Protein AF-A0A838R2R5-F1 (afdb_monomer_lite)

Foldseek 3Di:
DPPLDLPCLVVLLVVQLVQLVVLLVVLLVVQDVQLDVVGALVSDDLVSLVVSLVSQLVSQLVSLLVLLQSLLVSLLVLFPFDPCLVVQSNVLSNVVSNVVSNVVSVVLSVQLVVLSVVVNVVQVVQVVVCPDDDDSPDDPVNVSVSSCSNRNSVVSSQCSQQSSLVSNLSSNQSNCVRTQVGDDQQKAKAFDQVQAPHGDDPLSVQRHRPGLVCNCVSPVQCNSHDDSDTRGNIYIHGPRGRPDD

Secondary structure (DSSP, 8-state):
----S-TTHHHHHHHHHHHHHHHHHHHHHHHHHHHTTTT-GGGS-HHHHHHHHHHHHHHHHHHHHHHHHHHHHHHHTTS---TTHHHHHHHHHHHHHHHHHHHHHHHHHHHHHHHHHHHHHHHHHHHHHT-SSS--SS-HHHHHHHHHHHS-HHHHHHHHHHHHHHHHHHHHHHHHHHHSSS--TT-EEE--GGGSSS---HHHHHHTT-BHHHHHHH-TT-TT-S-SSTT---EEE-TTS-S--

pLDDT: mean 91.44, std 10.14, range [39.41, 98.62]

Structure (mmCIF, N/CA/C/O backbone):
data_AF-A0A838R2R5-F1
#
_entry.id   AF-A0A838R2R5-F1
#
loop_
_atom_site.group_PDB
_atom_site.id
_atom_site.type_symbol
_atom_site.label_atom_id
_atom_site.label_alt_id
_atom_site.label_comp_id
_atom_site.label_asym_id
_atom_site.label_entity_id
_atom_site.label_seq_id
_atom_site.pdbx_PDB_ins_code
_atom_site.Cartn_x
_atom_site.Cartn_y
_atom_site.Cartn_z
_atom_site.occupancy
_atom_site.B_iso_or_equiv
_atom_site.auth_seq_id
_atom_site.auth_comp_id
_atom_site.auth_asym_id
_atom_site.auth_atom_id
_atom_site.pdbx_PDB_model_num
ATOM 1 N N . MET A 1 1 ? 0.684 -6.101 -29.522 1.00 53.31 1 MET A N 1
ATOM 2 C CA . MET A 1 1 ? 1.538 -5.585 -28.436 1.00 53.31 1 MET A CA 1
ATOM 3 C C . MET A 1 1 ? 1.783 -6.723 -27.473 1.00 53.31 1 MET A C 1
ATOM 5 O O . MET A 1 1 ? 0.831 -7.448 -27.199 1.00 53.31 1 MET A O 1
ATOM 9 N N . ALA A 1 2 ? 3.031 -6.923 -27.043 1.00 58.00 2 ALA A N 1
ATOM 10 C CA . ALA A 1 2 ? 3.311 -7.824 -25.933 1.00 58.00 2 ALA A CA 1
ATOM 11 C C . ALA A 1 2 ? 2.566 -7.300 -24.698 1.00 58.00 2 ALA A C 1
ATOM 13 O O . ALA A 1 2 ? 2.498 -6.090 -24.480 1.00 58.00 2 ALA A O 1
ATOM 14 N N . VAL A 1 3 ? 1.936 -8.200 -23.950 1.00 66.00 3 VAL A N 1
ATOM 15 C CA . VAL A 1 3 ? 1.383 -7.851 -22.642 1.00 66.00 3 VAL A CA 1
ATOM 16 C C . VAL A 1 3 ? 2.596 -7.575 -21.758 1.00 66.00 3 VAL A C 1
ATOM 18 O O . VAL A 1 3 ? 3.415 -8.465 -21.618 1.00 66.00 3 VAL A O 1
ATOM 21 N N . MET A 1 4 ? 2.744 -6.351 -21.243 1.00 82.81 4 MET A N 1
ATOM 22 C CA . MET A 1 4 ? 3.802 -5.981 -20.280 1.00 82.81 4 MET A CA 1
ATOM 23 C C . MET A 1 4 ? 3.288 -6.061 -18.833 1.00 82.81 4 MET A C 1
ATOM 25 O O . MET A 1 4 ? 3.929 -5.629 -17.885 1.00 82.81 4 MET A O 1
ATOM 29 N N . GLU A 1 5 ? 2.078 -6.585 -18.646 1.00 85.88 5 GLU A N 1
ATOM 30 C CA . GLU A 1 5 ? 1.556 -6.876 -17.322 1.00 85.88 5 GLU A CA 1
ATOM 31 C C . GLU A 1 5 ? 2.132 -8.201 -16.821 1.00 85.88 5 GLU A C 1
ATOM 33 O O . GLU A 1 5 ? 2.025 -9.221 -17.502 1.00 85.88 5 GLU A O 1
ATOM 38 N N . TYR A 1 6 ? 2.665 -8.199 -15.596 1.00 87.94 6 TYR A N 1
ATOM 39 C CA . TYR A 1 6 ? 3.051 -9.421 -14.898 1.00 87.94 6 TYR A CA 1
ATOM 40 C C . TYR A 1 6 ? 1.861 -10.412 -14.835 1.00 87.94 6 TYR A C 1
ATOM 42 O O . TYR A 1 6 ? 0.871 -10.134 -14.151 1.00 87.94 6 TYR A O 1
ATOM 50 N N . PRO A 1 7 ? 1.934 -11.604 -15.468 1.00 89.31 7 PRO A N 1
ATOM 51 C CA . PRO A 1 7 ? 0.777 -12.499 -15.598 1.00 89.31 7 PRO A CA 1
ATOM 52 C C . PRO A 1 7 ? 0.221 -13.026 -14.267 1.00 89.31 7 PRO A C 1
ATOM 54 O O . PRO A 1 7 ? -0.934 -13.444 -14.186 1.00 89.31 7 PRO A O 1
ATOM 57 N N . GLY A 1 8 ? 1.039 -13.046 -13.210 1.00 90.50 8 GLY A N 1
ATOM 58 C CA . GLY A 1 8 ? 0.631 -13.494 -11.878 1.00 90.50 8 GLY A CA 1
ATOM 59 C C . GLY A 1 8 ? 0.002 -12.407 -11.005 1.00 90.50 8 GLY A C 1
ATOM 60 O O . GLY A 1 8 ? -0.390 -12.714 -9.877 1.00 90.50 8 GLY A O 1
ATOM 61 N N . ARG A 1 9 ? -0.124 -11.169 -11.502 1.00 92.00 9 ARG A N 1
ATOM 62 C CA . ARG A 1 9 ? -0.518 -9.987 -10.723 1.00 92.00 9 ARG A CA 1
ATOM 63 C C . ARG A 1 9 ? -1.787 -10.210 -9.906 1.00 92.00 9 ARG A C 1
ATOM 65 O O . ARG A 1 9 ? -1.734 -10.150 -8.684 1.00 92.00 9 ARG A O 1
ATOM 72 N N . ASN A 1 10 ? -2.906 -10.537 -10.554 1.00 92.44 10 ASN A N 1
ATOM 73 C CA . ASN A 1 10 ? -4.201 -10.706 -9.875 1.0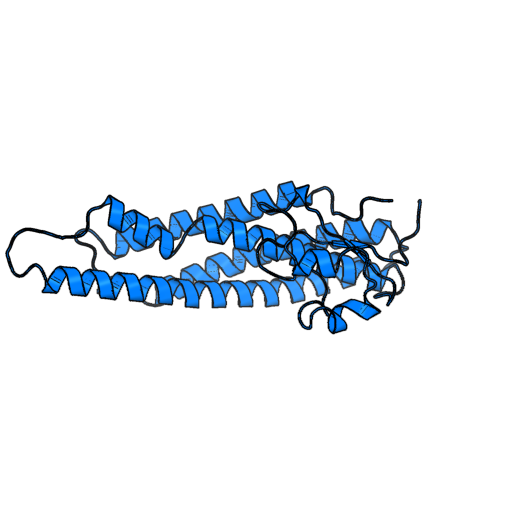0 92.44 10 ASN A CA 1
ATOM 74 C C . ASN A 1 10 ? -4.175 -11.783 -8.783 1.00 92.44 10 ASN A C 1
ATOM 76 O O . ASN A 1 10 ? -4.802 -11.642 -7.732 1.00 92.44 10 ASN A O 1
ATOM 80 N N . ARG A 1 11 ? -3.442 -12.875 -9.023 1.00 95.25 11 ARG A N 1
ATOM 81 C CA . ARG A 1 11 ? -3.291 -13.959 -8.047 1.00 95.25 11 ARG A CA 1
ATOM 82 C C . ARG A 1 11 ? -2.524 -13.473 -6.821 1.00 95.25 11 ARG A C 1
ATOM 84 O O . ARG A 1 11 ? -2.907 -13.798 -5.699 1.00 95.25 11 ARG A O 1
ATOM 91 N N . ASP A 1 12 ? -1.431 -12.752 -7.031 1.00 95.62 12 ASP A N 1
ATOM 92 C CA . ASP A 1 12 ? -0.538 -12.353 -5.947 1.00 95.62 12 ASP A CA 1
ATOM 93 C C . ASP A 1 12 ? -1.076 -11.125 -5.188 1.00 95.62 12 ASP A C 1
ATOM 95 O O . ASP A 1 12 ? -0.982 -11.096 -3.961 1.00 95.62 12 ASP A O 1
ATOM 99 N N . GLU A 1 13 ? -1.788 -10.216 -5.865 1.00 95.12 13 GLU A N 1
ATOM 100 C CA . GLU A 1 13 ? -2.620 -9.170 -5.247 1.00 95.12 13 GLU A CA 1
ATOM 101 C C . GLU A 1 13 ? -3.687 -9.784 -4.330 1.00 95.12 13 GLU A C 1
ATOM 103 O O . GLU A 1 13 ? -3.816 -9.395 -3.169 1.00 95.12 13 GLU A O 1
ATOM 108 N N . GLY A 1 14 ? -4.416 -10.796 -4.816 1.00 95.00 14 GLY A N 1
ATOM 109 C CA . GLY A 1 14 ? -5.434 -11.494 -4.031 1.00 95.00 14 GLY A CA 1
ATOM 110 C C . GLY A 1 14 ? -4.862 -12.152 -2.772 1.00 95.00 14 GLY A C 1
ATOM 111 O O . GLY A 1 14 ? -5.434 -12.013 -1.692 1.00 95.00 14 GLY A O 1
ATOM 112 N N . LYS A 1 15 ? -3.695 -12.803 -2.879 1.00 97.31 15 LYS A N 1
ATOM 113 C CA . LYS A 1 15 ? -2.981 -13.361 -1.715 1.00 97.31 15 LYS A CA 1
ATOM 114 C C . LYS A 1 15 ? -2.542 -12.276 -0.736 1.00 97.31 15 LYS A C 1
ATOM 116 O O . LYS A 1 15 ? -2.599 -12.494 0.474 1.00 97.31 15 LYS A O 1
ATOM 121 N N . PHE A 1 16 ? -2.089 -11.129 -1.239 1.00 97.25 16 PHE A N 1
ATOM 122 C CA . PHE A 1 16 ? -1.696 -10.012 -0.389 1.00 97.25 16 PHE A CA 1
ATOM 123 C C . PHE A 1 16 ? -2.908 -9.468 0.380 1.00 97.25 16 PHE A C 1
ATOM 125 O O . PHE A 1 16 ? -2.858 -9.340 1.604 1.00 97.25 16 PHE A O 1
ATOM 132 N N . ALA A 1 17 ? -4.029 -9.249 -0.311 1.00 96.00 17 ALA A N 1
ATOM 133 C CA . ALA A 1 17 ? -5.281 -8.816 0.301 1.00 96.00 17 ALA A CA 1
ATOM 134 C C . ALA A 1 17 ? -5.786 -9.817 1.354 1.00 96.00 17 ALA A C 1
ATOM 136 O O . ALA A 1 17 ? -6.187 -9.409 2.442 1.00 96.00 17 ALA A O 1
ATOM 137 N N . GLU A 1 18 ? -5.726 -11.122 1.072 1.00 96.75 18 GLU A N 1
ATOM 138 C CA . GLU A 1 18 ? -6.124 -12.180 2.009 1.00 96.75 18 GLU A CA 1
ATOM 139 C C . GLU A 1 18 ? -5.282 -12.159 3.292 1.00 96.75 18 GLU A C 1
ATOM 141 O O . GLU A 1 18 ? -5.826 -12.201 4.399 1.00 96.75 18 GLU A O 1
ATOM 146 N N . ARG A 1 19 ? -3.957 -12.040 3.155 1.00 97.44 19 ARG A N 1
ATOM 147 C CA . ARG A 1 19 ? -3.021 -11.964 4.286 1.00 97.44 19 ARG A CA 1
ATOM 148 C C . ARG A 1 19 ? -3.280 -10.734 5.155 1.00 97.44 19 ARG A C 1
ATOM 150 O O . ARG A 1 19 ? -3.400 -10.860 6.375 1.00 97.44 19 ARG A O 1
ATOM 157 N N . LEU A 1 20 ? -3.458 -9.565 4.540 1.00 96.88 20 LEU A N 1
ATOM 158 C CA . LEU A 1 20 ? -3.813 -8.339 5.259 1.00 96.88 20 LEU A CA 1
ATOM 159 C C . LEU A 1 20 ? -5.188 -8.446 5.941 1.00 96.88 20 LEU A C 1
ATOM 161 O O . LEU A 1 20 ? -5.324 -8.071 7.106 1.00 96.88 20 LEU A O 1
ATOM 165 N N . ALA A 1 21 ? -6.184 -9.032 5.273 1.00 96.44 21 ALA A N 1
ATOM 166 C CA . ALA A 1 21 ? -7.514 -9.246 5.840 1.00 96.44 21 ALA A CA 1
ATOM 167 C C . ALA A 1 21 ? -7.494 -10.198 7.048 1.00 96.44 21 ALA A C 1
ATOM 169 O O . ALA A 1 21 ? -8.229 -9.985 8.021 1.00 96.44 21 ALA A O 1
ATOM 170 N N . ALA A 1 22 ? -6.640 -11.225 7.021 1.00 96.88 22 ALA A N 1
ATOM 171 C CA . ALA A 1 22 ? -6.432 -12.120 8.154 1.00 96.88 22 ALA A CA 1
ATOM 172 C C . ALA A 1 22 ? -5.845 -11.372 9.364 1.00 96.88 22 ALA A C 1
ATOM 174 O O . ALA A 1 22 ? -6.346 -11.548 10.482 1.00 96.88 22 ALA A O 1
ATOM 175 N N . LEU A 1 23 ? -4.858 -10.492 9.143 1.00 96.88 23 LEU A N 1
ATOM 176 C CA . LEU A 1 23 ? -4.306 -9.616 10.185 1.00 96.88 23 LEU A CA 1
ATOM 177 C C . LEU A 1 23 ? -5.373 -8.671 10.744 1.00 96.88 23 LEU A C 1
ATOM 179 O O . LEU A 1 23 ? -5.630 -8.711 11.945 1.00 96.88 23 LEU A O 1
ATOM 183 N N . SER A 1 24 ? -6.082 -7.928 9.885 1.00 96.50 24 SER A N 1
ATOM 184 C CA . SER A 1 24 ? -7.226 -7.088 10.277 1.00 96.50 24 SER A CA 1
ATOM 185 C C . SER A 1 24 ? -8.231 -7.848 11.136 1.00 96.50 24 SER A C 1
ATOM 187 O O . SER A 1 24 ? -8.718 -7.347 12.147 1.00 96.50 24 SER A O 1
ATOM 189 N N . SER A 1 25 ? -8.576 -9.078 10.750 1.00 96.62 25 SER A N 1
ATOM 190 C CA . SER A 1 25 ? -9.538 -9.873 11.506 1.00 96.62 25 SER A CA 1
ATOM 191 C C . SER A 1 25 ? -9.005 -10.304 12.872 1.00 96.62 25 SER A C 1
ATOM 193 O O . SER A 1 25 ? -9.800 -10.443 13.804 1.00 96.62 25 SER A O 1
ATOM 195 N N . ALA A 1 26 ? -7.707 -10.572 13.008 1.00 97.31 26 ALA A N 1
ATOM 196 C CA . ALA A 1 26 ? -7.090 -10.853 14.300 1.00 97.31 26 ALA A CA 1
ATOM 197 C C . ALA A 1 26 ? -7.069 -9.594 15.179 1.00 97.31 26 ALA A C 1
ATOM 199 O O . ALA A 1 26 ? -7.555 -9.647 16.306 1.00 97.31 26 ALA A O 1
ATOM 200 N N . GLU A 1 27 ? -6.630 -8.466 14.620 1.00 97.12 27 GLU A N 1
ATOM 201 C CA . GLU A 1 27 ? -6.579 -7.152 15.271 1.00 97.12 27 GLU A CA 1
ATOM 202 C C . GLU A 1 27 ? -7.962 -6.711 15.772 1.00 97.12 27 GLU A C 1
ATOM 204 O O . GLU A 1 27 ? -8.095 -6.285 16.914 1.00 97.12 27 GLU A O 1
ATOM 209 N N . ARG A 1 28 ? -9.026 -6.869 14.969 1.00 96.62 28 ARG A N 1
ATOM 210 C CA . ARG A 1 28 ? -10.402 -6.549 15.400 1.00 96.62 28 ARG A CA 1
ATOM 211 C C . ARG A 1 28 ? -10.863 -7.394 16.581 1.00 96.62 28 ARG A C 1
ATOM 213 O O . ARG A 1 28 ? -11.520 -6.873 17.478 1.00 96.62 28 ARG A O 1
ATOM 220 N N . ARG A 1 29 ? -10.558 -8.697 16.573 1.00 97.31 29 ARG A N 1
ATOM 221 C CA . ARG A 1 29 ? -10.919 -9.592 17.685 1.00 97.31 29 ARG A CA 1
ATOM 222 C C . ARG A 1 29 ? -10.188 -9.184 18.958 1.00 97.31 29 ARG A C 1
ATOM 224 O O . ARG A 1 29 ? -10.825 -9.061 19.992 1.00 97.31 29 ARG A O 1
ATOM 231 N N . GLU A 1 30 ? -8.895 -8.913 18.849 1.00 97.94 30 GLU A N 1
ATOM 232 C CA . GLU A 1 30 ? -8.067 -8.444 19.958 1.00 97.94 30 GLU A CA 1
ATOM 233 C C . GLU A 1 30 ? -8.571 -7.102 20.510 1.00 97.94 30 GLU A C 1
ATOM 235 O O . GLU A 1 30 ? -8.787 -6.970 21.712 1.00 97.94 30 GLU A O 1
ATOM 240 N N . LEU A 1 31 ? -8.873 -6.138 19.634 1.00 97.19 31 LEU A N 1
ATOM 241 C CA . LEU A 1 31 ? -9.417 -4.836 20.021 1.00 97.19 31 LEU A CA 1
ATOM 242 C C . LEU A 1 31 ? -10.768 -4.968 20.733 1.00 97.19 31 LEU A C 1
ATOM 244 O O . LEU A 1 31 ? -11.007 -4.322 21.751 1.00 97.19 31 LEU A O 1
ATOM 248 N N . ARG A 1 32 ? -11.645 -5.842 20.231 1.00 97.19 32 ARG A N 1
ATOM 249 C CA . ARG A 1 32 ? -12.919 -6.162 20.879 1.00 97.19 32 ARG A CA 1
ATOM 250 C C . ARG A 1 32 ? -12.720 -6.751 22.271 1.00 97.19 32 ARG A C 1
ATOM 252 O O . ARG A 1 32 ? -13.419 -6.350 23.198 1.00 97.19 32 ARG A O 1
ATOM 259 N N . ASP A 1 33 ? -11.802 -7.702 22.404 1.00 98.06 33 ASP A N 1
ATOM 260 C CA . ASP A 1 33 ? -11.543 -8.392 23.665 1.00 98.06 33 ASP A CA 1
ATOM 261 C C . ASP A 1 33 ? -10.951 -7.423 24.705 1.00 98.06 33 ASP A C 1
ATOM 263 O O . ASP A 1 33 ? -11.369 -7.446 25.863 1.00 98.06 33 ASP A O 1
ATOM 267 N N . LEU A 1 34 ? -10.067 -6.508 24.282 1.00 98.00 34 LEU A N 1
ATOM 268 C CA . LEU A 1 34 ? -9.539 -5.422 25.116 1.00 98.00 34 LEU A CA 1
ATOM 269 C C . LEU A 1 34 ? -10.648 -4.466 25.577 1.00 98.00 34 LEU A C 1
ATOM 271 O O . LEU A 1 34 ? -10.758 -4.153 26.763 1.00 98.00 34 LEU A O 1
ATOM 275 N N . MET A 1 35 ? -11.503 -4.012 24.658 1.00 96.75 35 MET A N 1
ATOM 276 C CA . MET A 1 35 ? -12.574 -3.065 24.983 1.00 96.75 35 MET A CA 1
ATOM 277 C C . MET A 1 35 ? -13.675 -3.683 25.855 1.00 96.75 35 MET A C 1
ATOM 279 O O . MET A 1 35 ? -14.259 -2.979 26.677 1.00 96.75 35 MET A O 1
ATOM 283 N N . GLY A 1 36 ? -13.957 -4.978 25.703 1.00 95.06 36 GLY A N 1
ATOM 284 C CA . GLY A 1 36 ? -14.974 -5.691 26.473 1.00 95.06 36 GLY A CA 1
ATOM 285 C C . GLY A 1 36 ? -16.421 -5.305 26.131 1.00 95.06 36 GLY A C 1
ATOM 286 O O . GLY A 1 36 ? -16.718 -4.701 25.099 1.00 95.06 36 GLY A O 1
ATOM 287 N N . TRP A 1 37 ? -17.355 -5.703 27.003 1.00 91.06 37 TRP A N 1
ATOM 288 C CA . TRP A 1 37 ? -18.769 -5.323 26.918 1.00 91.06 37 TRP A CA 1
ATOM 289 C C . TRP A 1 37 ? -19.330 -5.004 28.316 1.00 91.06 37 TRP A C 1
ATOM 291 O O . TRP A 1 37 ? -19.412 -5.926 29.133 1.00 91.06 37 TRP A O 1
ATOM 301 N N . PRO A 1 38 ? -19.760 -3.759 28.615 1.00 90.19 38 PRO A N 1
ATOM 302 C CA . PRO A 1 38 ? -19.787 -2.574 27.743 1.00 90.19 38 PRO A CA 1
ATOM 303 C C . PRO A 1 38 ? -18.409 -2.201 27.167 1.00 90.19 38 PRO A C 1
ATOM 305 O O . PRO A 1 38 ? -17.414 -2.423 27.853 1.00 90.19 38 PRO A O 1
ATOM 308 N N . PRO A 1 39 ? -18.336 -1.660 25.936 1.00 94.12 39 PRO A N 1
ATOM 309 C CA . PRO A 1 39 ? -17.061 -1.289 25.331 1.00 94.12 39 PRO A CA 1
ATOM 310 C C . PRO A 1 39 ? -16.424 -0.111 26.078 1.00 94.12 39 PRO A C 1
ATOM 312 O O . PRO A 1 39 ? -17.060 0.926 26.262 1.00 94.12 39 PRO A O 1
ATOM 315 N N . ASN A 1 40 ? -15.161 -0.262 26.477 1.00 93.75 40 ASN A N 1
ATOM 316 C CA . ASN A 1 40 ? -14.371 0.766 27.149 1.00 93.75 40 ASN A CA 1
ATOM 317 C C . ASN A 1 40 ? -13.043 1.000 26.413 1.00 93.75 40 ASN A C 1
ATOM 319 O O . ASN A 1 40 ? -12.156 0.147 26.421 1.00 93.75 40 ASN A O 1
ATOM 323 N N . ALA A 1 41 ? -12.891 2.177 25.804 1.00 96.00 41 ALA A N 1
ATOM 324 C CA . ALA A 1 41 ? -11.687 2.536 25.057 1.00 96.00 41 ALA A CA 1
ATOM 325 C C . ALA A 1 41 ? -10.437 2.677 25.946 1.00 96.00 41 ALA A C 1
ATOM 327 O O . ALA A 1 41 ? -9.333 2.430 25.470 1.00 96.00 41 ALA A O 1
ATOM 328 N N . ALA A 1 42 ? -10.594 2.997 27.236 1.00 96.31 42 ALA A N 1
ATOM 329 C CA . ALA A 1 42 ? -9.471 3.140 28.167 1.00 96.31 42 ALA A CA 1
ATOM 330 C C . ALA A 1 42 ? -8.739 1.816 28.456 1.00 96.31 42 ALA A C 1
ATOM 332 O O . ALA A 1 42 ? -7.642 1.827 29.008 1.00 96.31 42 ALA A O 1
ATOM 333 N N . ASN A 1 43 ? -9.334 0.678 28.088 1.00 97.50 43 ASN A N 1
ATOM 334 C CA . ASN A 1 43 ? -8.704 -0.631 28.228 1.00 97.50 43 ASN A CA 1
ATOM 335 C C . ASN A 1 43 ? -7.707 -0.951 27.099 1.00 97.50 43 ASN A C 1
ATOM 337 O O . ASN A 1 43 ? -7.001 -1.953 27.191 1.00 97.50 43 ASN A O 1
ATOM 341 N N . VAL A 1 44 ? -7.668 -0.159 26.022 1.00 97.94 44 VAL A N 1
ATOM 342 C CA . VAL A 1 44 ? -6.800 -0.415 24.864 1.00 97.94 44 VAL A CA 1
ATOM 343 C C . VAL A 1 44 ? -5.483 0.344 25.050 1.00 97.94 44 VAL A C 1
ATOM 345 O O . VAL A 1 44 ? -5.495 1.575 25.014 1.00 97.94 44 VAL A O 1
ATOM 348 N N . PRO A 1 45 ? -4.345 -0.342 25.260 1.00 97.69 45 PRO A N 1
ATOM 349 C CA . PRO A 1 45 ? -3.055 0.321 25.418 1.00 97.69 45 PRO A CA 1
ATOM 350 C C . PRO A 1 45 ? -2.516 0.834 24.077 1.00 97.69 45 PRO A C 1
ATOM 352 O O . PRO A 1 45 ? -2.781 0.248 23.029 1.00 97.69 45 PRO A O 1
ATOM 355 N N . ASP A 1 46 ? -1.672 1.869 24.104 1.00 94.31 46 ASP A N 1
ATOM 356 C CA . ASP A 1 46 ? -1.025 2.394 22.889 1.00 94.31 46 ASP A CA 1
ATOM 357 C C . ASP A 1 46 ? -0.152 1.349 22.173 1.00 94.31 46 ASP A C 1
ATOM 359 O O . ASP A 1 46 ? -0.072 1.360 20.938 1.00 94.31 46 ASP A O 1
ATOM 363 N N . SER A 1 47 ? 0.437 0.411 22.928 1.00 97.31 47 SER A N 1
ATOM 364 C CA . SER A 1 47 ? 1.267 -0.677 22.393 1.00 97.31 47 SER A CA 1
ATOM 365 C C . SER A 1 47 ? 0.504 -1.588 21.429 1.00 97.31 47 SER A C 1
ATOM 367 O O . SER A 1 47 ? 1.103 -2.113 20.497 1.00 97.31 47 SER A O 1
ATOM 369 N N . PHE A 1 48 ? -0.824 -1.708 21.567 1.00 97.81 48 PHE A N 1
ATOM 370 C CA . PHE A 1 48 ? -1.654 -2.479 20.637 1.00 97.81 48 PHE A CA 1
ATOM 371 C C . PHE A 1 48 ? -1.477 -2.000 19.187 1.00 97.81 48 PHE A C 1
ATOM 373 O O . PHE A 1 48 ? -1.299 -2.805 18.271 1.00 97.81 48 PHE A O 1
ATOM 380 N N . PHE A 1 49 ? -1.492 -0.681 18.963 1.00 96.75 49 PHE A N 1
ATOM 381 C CA . PHE A 1 49 ? -1.367 -0.115 17.616 1.00 96.75 49 PHE A CA 1
ATOM 382 C C . PHE A 1 49 ? 0.043 -0.268 17.050 1.00 96.75 49 PHE A C 1
ATOM 384 O O . PHE A 1 49 ? 0.200 -0.412 15.839 1.00 96.75 49 PHE A O 1
ATOM 391 N N . GLU A 1 50 ? 1.058 -0.236 17.911 1.00 96.81 50 GLU A N 1
ATOM 392 C CA . GLU A 1 50 ? 2.458 -0.430 17.526 1.00 96.81 50 GLU A CA 1
ATOM 393 C C . GLU A 1 50 ? 2.703 -1.881 17.108 1.00 96.81 50 GLU A C 1
ATOM 395 O O . GLU A 1 50 ? 3.240 -2.134 16.032 1.00 96.81 50 GLU A O 1
ATOM 400 N N . GLU A 1 51 ? 2.213 -2.836 17.896 1.00 98.12 51 GLU A N 1
ATOM 401 C CA . GLU A 1 51 ? 2.304 -4.266 17.599 1.00 98.12 51 GLU A CA 1
ATOM 402 C C . GLU A 1 51 ? 1.496 -4.651 16.349 1.00 98.12 51 GLU A C 1
ATOM 404 O O . GLU A 1 51 ? 1.946 -5.455 15.530 1.00 98.12 51 GLU A O 1
ATOM 409 N N . ALA A 1 52 ? 0.307 -4.070 16.152 1.00 97.25 52 ALA A N 1
ATOM 410 C CA . ALA A 1 52 ? -0.473 -4.249 14.925 1.00 97.25 52 ALA A CA 1
ATOM 411 C C . ALA A 1 52 ? 0.259 -3.685 13.691 1.00 97.25 52 ALA A C 1
ATOM 413 O O . ALA A 1 52 ? 0.344 -4.348 12.654 1.00 97.25 52 ALA A O 1
ATOM 414 N N . ALA A 1 53 ? 0.849 -2.493 13.809 1.00 97.44 53 ALA A N 1
ATOM 415 C CA . ALA A 1 53 ? 1.635 -1.897 12.734 1.00 97.44 53 ALA A CA 1
ATOM 416 C C . ALA A 1 53 ? 2.867 -2.741 12.381 1.00 97.44 53 ALA A C 1
ATOM 418 O O . ALA A 1 53 ? 3.140 -2.944 11.199 1.00 97.44 53 ALA A O 1
ATOM 419 N N . GLU A 1 54 ? 3.567 -3.287 13.377 1.00 98.38 54 GLU A N 1
ATOM 420 C CA . GLU A 1 54 ? 4.733 -4.141 13.147 1.00 98.38 54 GLU A CA 1
ATOM 421 C C . GLU A 1 54 ? 4.357 -5.466 12.472 1.00 98.38 54 GLU A C 1
ATOM 423 O O . GLU A 1 54 ? 4.982 -5.840 11.480 1.00 98.38 54 GLU A O 1
ATOM 428 N N . ARG A 1 55 ? 3.274 -6.130 12.912 1.00 98.12 55 ARG A N 1
ATOM 429 C CA . ARG A 1 55 ? 2.738 -7.328 12.231 1.00 98.12 55 ARG A CA 1
ATOM 430 C C . ARG A 1 55 ? 2.468 -7.052 10.750 1.00 98.12 55 ARG A C 1
ATOM 432 O O . ARG A 1 55 ? 2.844 -7.845 9.886 1.00 98.12 55 ARG A O 1
ATOM 439 N N . ARG A 1 56 ? 1.861 -5.902 10.441 1.00 97.31 56 ARG A N 1
ATOM 440 C CA . ARG A 1 56 ? 1.614 -5.476 9.057 1.00 97.31 56 ARG A CA 1
ATOM 441 C C . ARG A 1 56 ? 2.878 -5.137 8.296 1.00 97.31 56 ARG A C 1
ATOM 443 O O . ARG A 1 56 ? 2.931 -5.427 7.103 1.00 97.31 56 ARG A O 1
ATOM 450 N N . ARG A 1 57 ? 3.873 -4.535 8.949 1.00 98.31 57 ARG A N 1
ATOM 451 C CA . ARG A 1 57 ? 5.172 -4.243 8.340 1.00 98.31 57 ARG A CA 1
ATOM 452 C C . ARG A 1 57 ? 5.823 -5.530 7.855 1.00 98.31 57 ARG A C 1
ATOM 454 O O . ARG A 1 57 ? 6.174 -5.610 6.685 1.00 98.31 57 ARG A O 1
ATOM 461 N N . THR A 1 58 ? 5.929 -6.537 8.724 1.00 98.50 58 THR A N 1
ATOM 462 C CA . THR A 1 58 ? 6.540 -7.832 8.392 1.00 98.50 58 THR A CA 1
ATOM 463 C C . THR A 1 58 ? 5.820 -8.515 7.232 1.00 98.50 58 THR A C 1
ATOM 465 O O . THR A 1 58 ? 6.460 -8.955 6.279 1.00 98.50 58 THR A O 1
ATOM 468 N N . GLU A 1 59 ? 4.488 -8.561 7.282 1.00 98.19 59 GLU A N 1
ATOM 469 C CA . GLU A 1 59 ? 3.685 -9.209 6.244 1.00 98.19 59 GLU A CA 1
ATOM 470 C C . GLU A 1 59 ? 3.768 -8.469 4.902 1.00 98.19 59 GLU A C 1
ATOM 472 O O . GLU A 1 59 ? 3.955 -9.082 3.850 1.00 98.19 59 GLU A O 1
ATOM 477 N N . SER A 1 60 ? 3.680 -7.136 4.942 1.00 98.31 60 SER A N 1
ATOM 478 C CA . SER A 1 60 ? 3.784 -6.300 3.745 1.00 98.31 60 SER A CA 1
ATOM 479 C C . SER A 1 60 ? 5.177 -6.387 3.140 1.00 98.31 60 SER A C 1
ATOM 481 O O . SER A 1 60 ? 5.282 -6.513 1.931 1.00 98.31 60 SER A O 1
ATOM 483 N N . TYR A 1 61 ? 6.238 -6.371 3.951 1.00 98.62 61 TYR A N 1
ATOM 484 C CA . TYR A 1 61 ? 7.611 -6.534 3.473 1.00 98.62 61 TYR A CA 1
ATOM 485 C C . TYR A 1 61 ? 7.757 -7.809 2.639 1.00 98.62 61 TYR A C 1
ATOM 487 O O . TYR A 1 61 ? 8.185 -7.736 1.491 1.00 98.62 61 TYR A O 1
ATOM 495 N N . ALA A 1 62 ? 7.327 -8.957 3.175 1.00 98.31 62 ALA A N 1
ATOM 496 C CA . ALA A 1 62 ? 7.492 -10.234 2.490 1.00 98.31 62 ALA A CA 1
ATOM 497 C C . ALA A 1 62 ? 6.730 -10.269 1.154 1.00 98.31 62 ALA A C 1
ATOM 499 O O . ALA A 1 62 ? 7.273 -10.695 0.137 1.00 98.31 62 ALA A O 1
ATOM 500 N N . MET A 1 63 ? 5.483 -9.785 1.137 1.00 98.31 63 MET A N 1
ATOM 501 C CA . MET A 1 63 ? 4.676 -9.747 -0.085 1.00 98.31 63 MET A CA 1
ATOM 502 C C . MET A 1 63 ? 5.229 -8.768 -1.123 1.00 98.31 63 MET A C 1
ATOM 504 O O . MET A 1 63 ? 5.285 -9.102 -2.303 1.00 98.31 63 MET A O 1
ATOM 508 N N . LEU A 1 64 ? 5.651 -7.579 -0.693 1.00 98.56 64 LEU A N 1
ATOM 509 C CA . LEU A 1 64 ? 6.188 -6.540 -1.570 1.00 98.56 64 LEU A CA 1
ATOM 510 C C . LEU A 1 64 ? 7.521 -6.940 -2.189 1.00 98.56 64 LEU A C 1
ATOM 512 O O . LEU A 1 64 ? 7.706 -6.740 -3.384 1.00 98.56 64 LEU A O 1
ATOM 516 N N . TYR A 1 65 ? 8.402 -7.555 -1.404 1.00 98.62 65 TYR A N 1
ATOM 517 C CA . TYR A 1 65 ? 9.665 -8.101 -1.885 1.00 98.62 65 TYR A CA 1
ATOM 518 C C . TYR A 1 65 ? 9.433 -9.176 -2.960 1.00 98.62 65 TYR A C 1
ATOM 520 O O . TYR A 1 65 ? 9.979 -9.088 -4.055 1.00 98.62 65 TYR A O 1
ATOM 528 N N . LEU A 1 66 ? 8.538 -10.140 -2.709 1.00 98.31 66 LEU A N 1
ATOM 529 C CA . LEU A 1 66 ? 8.225 -11.189 -3.687 1.00 98.31 66 LEU A CA 1
ATOM 530 C C . LEU A 1 66 ? 7.569 -10.642 -4.964 1.00 98.31 66 LEU A C 1
ATOM 532 O O . LEU A 1 66 ? 7.878 -11.112 -6.056 1.00 98.31 66 LEU A O 1
ATOM 536 N N . LEU A 1 67 ? 6.667 -9.665 -4.840 1.00 98.25 67 LEU A N 1
ATOM 537 C CA . LEU A 1 67 ? 6.029 -9.010 -5.987 1.00 98.25 67 LEU A CA 1
ATOM 538 C C . LEU A 1 67 ? 7.035 -8.217 -6.823 1.00 98.25 67 LEU A C 1
ATOM 540 O O . LEU A 1 67 ? 6.964 -8.258 -8.050 1.00 98.25 67 LEU A O 1
ATOM 544 N N . PHE A 1 68 ? 7.971 -7.531 -6.166 1.00 98.38 68 PHE A N 1
ATOM 545 C CA . PHE A 1 68 ? 9.061 -6.830 -6.831 1.00 98.38 68 PHE A CA 1
ATOM 546 C C . PHE A 1 68 ? 9.897 -7.814 -7.650 1.00 98.38 68 PHE A C 1
ATOM 548 O O . PHE A 1 68 ? 10.036 -7.626 -8.856 1.00 98.38 68 PHE A O 1
ATOM 555 N N . LEU A 1 69 ? 10.390 -8.891 -7.025 1.00 98.00 69 LEU A N 1
ATOM 556 C CA . LEU A 1 69 ? 11.209 -9.902 -7.701 1.00 98.00 69 LEU A CA 1
ATOM 557 C C . LEU A 1 69 ? 10.471 -10.557 -8.870 1.00 98.00 69 LEU A C 1
ATOM 559 O O . LEU A 1 69 ? 11.031 -10.692 -9.951 1.00 98.00 69 LEU A O 1
ATOM 563 N N . ALA A 1 70 ? 9.202 -10.928 -8.677 1.00 97.12 70 ALA A N 1
ATOM 564 C CA . ALA A 1 70 ? 8.394 -11.537 -9.731 1.00 97.12 70 ALA A CA 1
ATOM 565 C C . ALA A 1 70 ? 8.179 -10.588 -10.919 1.00 97.12 70 ALA A C 1
ATOM 567 O O . ALA A 1 70 ? 8.167 -11.027 -12.069 1.00 97.12 70 ALA A O 1
ATOM 568 N N . SER A 1 71 ? 8.017 -9.289 -10.650 1.00 96.62 71 SER A N 1
ATOM 569 C CA . SER A 1 71 ? 7.944 -8.286 -11.708 1.00 96.62 71 SER A CA 1
ATOM 570 C C . SER A 1 71 ? 9.286 -8.121 -12.411 1.00 96.62 71 SER A C 1
ATOM 572 O O . SER A 1 71 ? 9.321 -8.121 -13.637 1.00 96.62 71 SER A O 1
ATOM 574 N N . ALA A 1 72 ? 10.384 -8.018 -11.662 1.00 96.38 72 ALA A N 1
ATOM 575 C CA . ALA A 1 72 ? 11.713 -7.842 -12.229 1.00 96.38 72 ALA A CA 1
ATOM 576 C C . ALA A 1 72 ? 12.110 -9.019 -13.134 1.00 96.38 72 ALA A C 1
ATOM 578 O O . ALA A 1 72 ? 12.495 -8.798 -14.277 1.00 96.38 72 ALA A O 1
ATOM 579 N N . ASP A 1 73 ? 11.924 -10.259 -12.672 1.00 95.12 73 ASP A N 1
ATOM 580 C CA . ASP A 1 73 ? 12.177 -11.482 -13.450 1.00 95.12 73 ASP A CA 1
ATOM 581 C C . ASP A 1 73 ? 11.350 -11.517 -14.745 1.00 95.12 73 ASP A C 1
ATOM 583 O O . ASP A 1 73 ? 11.874 -11.762 -15.832 1.00 95.12 73 ASP A O 1
ATOM 587 N N . TYR A 1 74 ? 10.060 -11.176 -14.654 1.00 94.69 74 TYR A N 1
ATOM 588 C CA . TYR A 1 74 ? 9.189 -11.109 -15.824 1.00 94.69 74 TYR A CA 1
ATOM 589 C C . TYR A 1 74 ? 9.663 -10.072 -16.850 1.00 94.69 74 TYR A C 1
ATOM 591 O O . TYR A 1 74 ? 9.688 -10.357 -18.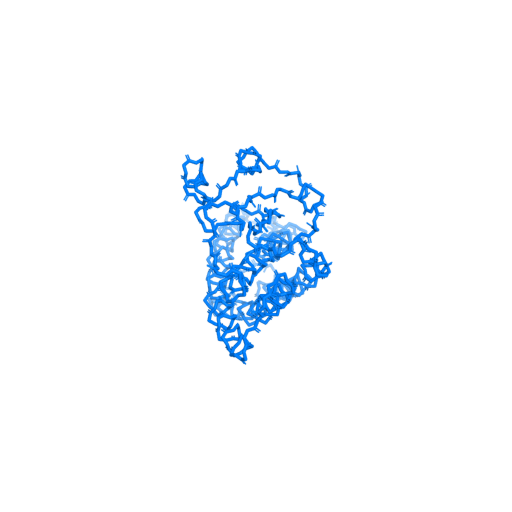048 1.00 94.69 74 TYR A O 1
ATOM 599 N N . HIS A 1 75 ? 10.037 -8.875 -16.393 1.00 93.44 75 HIS A N 1
ATOM 600 C CA . HIS A 1 75 ? 10.450 -7.798 -17.287 1.00 93.44 75 HIS A CA 1
ATOM 601 C C . HIS A 1 75 ? 11.861 -8.008 -17.848 1.00 93.44 75 HIS A C 1
ATOM 603 O O . HIS A 1 75 ? 12.105 -7.652 -18.997 1.00 93.44 75 HIS A O 1
ATOM 609 N N . ALA A 1 76 ? 12.766 -8.647 -17.107 1.00 92.69 76 ALA A N 1
ATOM 610 C CA . ALA A 1 76 ? 14.106 -8.985 -17.586 1.00 92.69 76 ALA A CA 1
ATOM 611 C C . ALA A 1 76 ? 14.088 -9.882 -18.831 1.00 92.69 76 ALA A C 1
ATOM 613 O O . ALA A 1 76 ? 14.982 -9.787 -19.667 1.00 92.69 76 ALA A O 1
ATOM 614 N N . GLY A 1 77 ? 13.036 -10.690 -19.010 1.00 89.62 77 GLY A N 1
ATOM 615 C CA . GLY A 1 77 ? 12.830 -11.496 -20.216 1.00 89.62 77 GLY A CA 1
ATOM 616 C C . GLY A 1 77 ? 12.664 -10.691 -21.514 1.00 89.62 77 GLY A C 1
ATOM 617 O O . GLY A 1 77 ? 12.718 -11.277 -22.593 1.00 89.62 77 GLY A O 1
ATOM 618 N N . PHE A 1 78 ? 12.476 -9.367 -21.437 1.00 86.56 78 PHE A N 1
ATOM 619 C CA . PHE A 1 78 ? 12.452 -8.474 -22.602 1.00 86.56 78 PHE A CA 1
ATOM 620 C C . PHE A 1 78 ? 13.801 -7.788 -22.885 1.00 86.56 78 PHE A C 1
ATOM 622 O O . PHE A 1 78 ? 13.871 -6.960 -23.796 1.00 86.56 78 PHE A O 1
ATOM 629 N N . GLY A 1 79 ? 14.851 -8.099 -22.124 1.00 87.56 79 GLY A N 1
ATOM 630 C CA . GLY A 1 79 ? 16.204 -7.579 -22.313 1.00 87.56 79 GLY A CA 1
ATOM 631 C C . GLY A 1 79 ? 17.265 -8.678 -22.238 1.00 87.56 79 GLY A C 1
ATOM 632 O O . GLY A 1 79 ? 16.965 -9.865 -22.367 1.00 87.56 79 GLY A O 1
ATOM 633 N N . GLU A 1 80 ? 18.519 -8.275 -22.040 1.00 87.88 80 GLU A N 1
ATOM 634 C CA . GLU A 1 80 ? 19.654 -9.186 -21.845 1.00 87.88 80 GLU A CA 1
ATOM 635 C C . GLU A 1 80 ? 20.234 -8.966 -20.437 1.00 87.88 80 GLU A C 1
ATOM 637 O O . GLU A 1 80 ? 21.020 -8.035 -20.257 1.00 87.88 80 GLU A O 1
ATOM 642 N N . PRO A 1 81 ? 19.824 -9.751 -19.419 1.00 88.62 81 PRO A N 1
ATOM 643 C CA . PRO A 1 81 ? 20.402 -9.641 -18.083 1.00 88.62 81 PRO A CA 1
ATOM 644 C C . PRO A 1 81 ? 21.875 -10.053 -18.092 1.00 88.62 81 PRO A C 1
ATOM 646 O O . PRO A 1 81 ? 22.252 -11.031 -18.742 1.00 88.62 81 PRO A O 1
ATOM 649 N N . ASP A 1 82 ? 22.697 -9.304 -17.362 1.00 89.00 82 ASP A N 1
ATOM 650 C CA . ASP A 1 82 ? 24.095 -9.646 -17.122 1.00 89.00 82 ASP A CA 1
ATOM 651 C C . ASP A 1 82 ? 24.252 -10.628 -15.943 1.00 89.00 82 ASP A C 1
ATOM 653 O O . ASP A 1 82 ? 23.277 -11.048 -15.313 1.00 89.00 82 ASP A O 1
ATOM 657 N N . ASP A 1 83 ? 25.496 -11.028 -15.664 1.00 88.06 83 ASP A N 1
ATOM 658 C CA . ASP A 1 83 ? 25.809 -11.995 -14.606 1.00 88.06 83 ASP A CA 1
ATOM 659 C C . ASP A 1 83 ? 25.498 -11.455 -13.189 1.00 88.06 83 ASP A C 1
ATOM 661 O O . ASP A 1 83 ? 25.269 -12.251 -12.276 1.00 88.06 83 ASP A O 1
ATOM 665 N N . ASP A 1 84 ? 25.444 -10.128 -13.008 1.00 92.81 84 ASP A N 1
ATOM 666 C CA . ASP A 1 84 ? 25.231 -9.459 -11.714 1.00 92.81 84 ASP A CA 1
ATOM 667 C C . ASP A 1 84 ? 23.748 -9.104 -11.462 1.00 92.81 84 ASP A C 1
ATOM 669 O O . ASP A 1 84 ? 23.374 -8.722 -10.347 1.00 92.81 84 ASP A O 1
ATOM 673 N N . PHE A 1 85 ? 22.880 -9.272 -12.468 1.00 93.19 85 PHE A N 1
ATOM 674 C CA . PHE A 1 85 ? 21.457 -8.922 -12.432 1.00 93.19 85 PHE A CA 1
ATOM 675 C C . PHE A 1 85 ? 20.734 -9.447 -11.186 1.00 93.19 85 PHE A C 1
ATOM 677 O O . PHE A 1 85 ? 20.001 -8.713 -10.527 1.00 93.19 85 PHE A O 1
ATOM 684 N N . THR A 1 86 ? 20.943 -10.720 -10.838 1.00 94.19 86 THR A N 1
ATOM 685 C CA . THR A 1 86 ? 20.209 -11.353 -9.727 1.00 94.19 86 THR A CA 1
ATOM 686 C C . THR A 1 86 ? 20.537 -10.691 -8.389 1.00 94.19 86 THR A C 1
ATOM 688 O O . THR A 1 86 ? 19.624 -10.378 -7.626 1.00 94.19 86 THR A O 1
ATOM 691 N N . ASP A 1 87 ? 21.819 -10.432 -8.126 1.00 94.81 87 ASP A N 1
ATOM 692 C CA . ASP A 1 87 ? 22.270 -9.820 -6.875 1.00 94.81 87 ASP A CA 1
ATOM 693 C C . ASP A 1 87 ? 21.849 -8.340 -6.805 1.00 94.81 87 ASP A C 1
ATOM 695 O O . ASP A 1 87 ? 21.395 -7.869 -5.758 1.00 94.81 87 ASP A O 1
ATOM 699 N N . SER A 1 88 ? 21.925 -7.619 -7.934 1.00 95.31 88 SER A N 1
ATOM 700 C CA . SER A 1 88 ? 21.446 -6.233 -8.063 1.00 95.31 88 SER A CA 1
ATOM 701 C C . SER A 1 88 ? 19.954 -6.114 -7.739 1.00 95.31 88 SER A C 1
ATOM 703 O O . SER A 1 88 ? 19.540 -5.269 -6.937 1.00 95.31 88 SER A O 1
ATOM 705 N N . ILE A 1 89 ? 19.131 -6.975 -8.339 1.00 97.50 89 ILE A N 1
ATOM 706 C CA . ILE A 1 89 ? 17.678 -6.960 -8.161 1.00 97.50 89 ILE A CA 1
ATOM 707 C C . ILE A 1 89 ? 17.279 -7.386 -6.751 1.00 97.50 89 ILE A C 1
ATOM 709 O O . ILE A 1 89 ? 16.367 -6.784 -6.185 1.00 97.50 89 ILE A O 1
ATOM 713 N N . ASP A 1 90 ? 17.963 -8.365 -6.155 1.00 97.88 90 ASP A N 1
ATOM 714 C CA . ASP A 1 90 ? 17.716 -8.773 -4.771 1.00 97.88 90 ASP A CA 1
ATOM 715 C C . ASP A 1 90 ? 17.934 -7.617 -3.786 1.00 97.88 90 ASP A C 1
ATOM 717 O O . ASP A 1 90 ? 17.064 -7.311 -2.962 1.00 97.88 90 ASP A O 1
ATOM 721 N N . GLN A 1 91 ? 19.063 -6.912 -3.925 1.00 98.00 91 GLN A N 1
ATOM 722 C CA . GLN A 1 91 ? 19.373 -5.756 -3.092 1.00 98.00 91 GLN A CA 1
ATOM 723 C C . GLN A 1 91 ? 18.317 -4.652 -3.251 1.00 98.00 91 GLN A C 1
ATOM 725 O O . GLN A 1 91 ? 17.787 -4.159 -2.249 1.00 98.00 91 GLN A O 1
ATOM 730 N N . GLN A 1 92 ? 17.977 -4.289 -4.493 1.00 98.00 92 GLN A N 1
ATOM 731 C CA . GLN A 1 92 ? 16.971 -3.262 -4.783 1.00 98.00 92 GLN A CA 1
ATOM 732 C C . GLN A 1 92 ? 15.589 -3.650 -4.238 1.00 98.00 92 GLN A C 1
ATOM 734 O O . GLN A 1 92 ? 14.915 -2.822 -3.619 1.00 98.00 92 GLN A O 1
ATOM 739 N N . ALA A 1 93 ? 15.184 -4.913 -4.403 1.00 98.19 93 ALA A N 1
ATOM 740 C CA . ALA A 1 93 ? 13.922 -5.431 -3.887 1.00 98.19 93 ALA A CA 1
ATOM 741 C C . ALA A 1 93 ? 13.865 -5.345 -2.360 1.00 98.19 93 ALA A C 1
ATOM 743 O O . ALA A 1 93 ? 12.852 -4.917 -1.801 1.00 98.19 93 ALA A O 1
ATOM 744 N N . ASN A 1 94 ? 14.946 -5.739 -1.679 1.00 98.56 94 ASN A N 1
ATOM 745 C CA . ASN A 1 94 ? 15.029 -5.699 -0.225 1.00 98.56 94 ASN A CA 1
ATOM 746 C C . ASN A 1 94 ? 14.926 -4.263 0.307 1.00 98.56 94 ASN A C 1
ATOM 748 O O . ASN A 1 94 ? 14.091 -3.990 1.173 1.00 98.56 94 ASN A O 1
ATOM 752 N N . GLU A 1 95 ? 15.735 -3.345 -0.228 1.00 98.56 95 GLU A N 1
ATOM 753 C CA . GLU A 1 95 ? 15.746 -1.937 0.185 1.00 98.56 95 GLU A CA 1
ATOM 754 C C . GLU A 1 95 ? 14.383 -1.273 -0.058 1.00 98.56 95 GLU A C 1
ATOM 756 O O . GLU A 1 95 ? 13.823 -0.632 0.840 1.00 98.56 95 GLU A O 1
ATOM 761 N N . TRP A 1 96 ? 13.805 -1.486 -1.245 1.00 98.31 96 TRP A N 1
ATOM 762 C CA . TRP A 1 96 ? 12.509 -0.925 -1.614 1.00 98.31 96 TRP A CA 1
ATOM 763 C C . TRP A 1 96 ? 11.370 -1.478 -0.750 1.00 98.31 96 TRP A C 1
ATOM 765 O O . TRP A 1 96 ? 10.562 -0.711 -0.216 1.00 98.31 96 TRP A O 1
ATOM 775 N N . ALA A 1 97 ? 11.298 -2.801 -0.570 1.00 98.44 97 ALA A N 1
ATOM 776 C CA . ALA A 1 97 ? 10.245 -3.431 0.222 1.00 98.44 97 ALA A CA 1
ATOM 777 C C . ALA A 1 97 ? 10.352 -3.058 1.707 1.00 98.44 97 ALA A C 1
ATOM 779 O O . ALA A 1 97 ? 9.329 -2.876 2.380 1.00 98.44 97 ALA A O 1
ATOM 780 N N . GLU A 1 98 ? 11.569 -2.915 2.236 1.00 98.62 98 GLU A N 1
ATOM 781 C CA . GLU A 1 98 ? 11.792 -2.477 3.611 1.00 98.62 98 GLU A CA 1
ATOM 782 C C . GLU A 1 98 ? 11.294 -1.047 3.834 1.00 98.62 98 GLU A C 1
ATOM 784 O O . GLU A 1 98 ? 10.500 -0.814 4.753 1.00 98.62 98 GLU A O 1
ATOM 789 N N . ASP A 1 99 ? 11.689 -0.101 2.983 1.00 98.44 99 ASP A N 1
ATOM 790 C CA . ASP A 1 99 ? 11.215 1.277 3.093 1.00 98.44 99 ASP A CA 1
ATOM 791 C C . ASP A 1 99 ? 9.693 1.361 2.904 1.00 98.44 99 ASP A C 1
ATOM 793 O O . ASP A 1 99 ? 8.966 1.911 3.743 1.00 98.44 99 ASP A O 1
ATOM 797 N N . ARG A 1 100 ? 9.166 0.717 1.856 1.00 98.12 100 ARG A N 1
ATOM 798 C CA . ARG A 1 100 ? 7.739 0.774 1.540 1.00 98.12 100 ARG A CA 1
ATOM 799 C C . ARG A 1 100 ? 6.873 0.160 2.637 1.00 98.12 100 ARG A C 1
ATOM 801 O O . ARG A 1 100 ? 5.842 0.734 2.996 1.00 98.12 100 ARG A O 1
ATOM 808 N N . SER A 1 101 ? 7.279 -0.976 3.201 1.00 98.31 101 SER A N 1
ATOM 809 C CA . SER A 1 101 ? 6.547 -1.623 4.296 1.00 98.31 101 SER A CA 1
ATOM 810 C C . SER A 1 101 ? 6.526 -0.774 5.571 1.00 98.31 101 SER A C 1
ATOM 812 O O . SER A 1 101 ? 5.484 -0.703 6.227 1.00 98.31 101 SER A O 1
ATOM 814 N N . ARG A 1 102 ? 7.617 -0.060 5.895 1.00 98.44 102 ARG A N 1
ATOM 815 C CA . ARG A 1 102 ? 7.648 0.914 7.003 1.00 98.44 102 ARG A CA 1
ATOM 816 C C . ARG A 1 102 ? 6.647 2.044 6.773 1.00 98.44 102 ARG A C 1
ATOM 818 O O . ARG A 1 102 ? 5.851 2.338 7.663 1.00 98.44 102 ARG A O 1
ATOM 825 N N . GLN A 1 103 ? 6.612 2.622 5.570 1.00 97.62 103 GLN A N 1
ATOM 826 C CA . GLN A 1 103 ? 5.634 3.662 5.226 1.00 97.62 103 GLN A CA 1
ATOM 827 C C . GLN A 1 103 ? 4.182 3.173 5.362 1.00 97.62 103 GLN A C 1
ATOM 829 O O . GLN A 1 103 ? 3.300 3.937 5.763 1.00 97.62 103 GLN A O 1
ATOM 834 N N . LEU A 1 104 ? 3.898 1.917 4.997 1.00 96.38 104 LEU A N 1
ATOM 835 C CA . LEU A 1 104 ? 2.564 1.325 5.146 1.00 96.38 104 LEU A CA 1
ATOM 836 C C . LEU A 1 104 ? 2.194 1.111 6.613 1.00 96.38 104 LEU A C 1
ATOM 838 O O . LEU A 1 104 ? 1.086 1.469 7.012 1.00 96.38 104 LEU A O 1
ATOM 842 N N . ALA A 1 105 ? 3.120 0.592 7.418 1.00 96.56 105 ALA A N 1
ATOM 843 C CA . ALA A 1 105 ? 2.918 0.382 8.846 1.00 96.56 105 ALA A CA 1
ATOM 844 C C . ALA A 1 105 ? 2.649 1.700 9.589 1.00 96.56 105 ALA A C 1
ATOM 846 O O . ALA A 1 105 ? 1.683 1.787 10.349 1.00 96.56 105 ALA A O 1
ATOM 847 N N . THR A 1 106 ? 3.427 2.753 9.308 1.00 96.81 106 THR A N 1
ATOM 848 C CA . THR A 1 106 ? 3.213 4.090 9.886 1.00 96.81 106 THR A CA 1
ATOM 849 C C . THR A 1 106 ? 1.836 4.641 9.524 1.00 96.81 106 THR A C 1
ATOM 851 O O . THR A 1 106 ? 1.064 5.005 10.413 1.00 96.81 106 THR A O 1
ATOM 854 N N . ARG A 1 107 ? 1.474 4.626 8.232 1.00 94.94 107 ARG A N 1
ATOM 855 C CA . ARG A 1 107 ? 0.156 5.099 7.773 1.00 94.94 107 ARG A CA 1
ATOM 856 C C . ARG A 1 107 ? -0.992 4.299 8.383 1.00 94.94 107 ARG A C 1
ATOM 858 O O . ARG A 1 107 ? -2.023 4.878 8.724 1.00 94.94 107 ARG A O 1
ATOM 865 N N . TYR A 1 108 ? -0.830 2.983 8.524 1.00 94.75 108 TYR A N 1
ATOM 866 C CA . TYR A 1 108 ? -1.804 2.139 9.207 1.00 94.75 108 TYR A CA 1
ATOM 867 C C . TYR A 1 108 ? -1.966 2.570 10.668 1.00 94.75 108 TYR A C 1
ATOM 869 O O . TYR A 1 108 ? -3.086 2.847 11.088 1.00 94.75 108 TYR A O 1
ATOM 877 N N . ALA A 1 109 ? -0.870 2.701 11.420 1.00 94.94 109 ALA A N 1
ATOM 878 C CA . ALA A 1 109 ? -0.913 3.069 12.832 1.00 94.94 109 ALA A CA 1
ATOM 879 C C . ALA A 1 109 ? -1.610 4.423 13.051 1.00 94.94 109 ALA A C 1
ATOM 881 O O . ALA A 1 109 ? -2.488 4.544 13.905 1.00 94.94 109 ALA A O 1
ATOM 882 N N . GLU A 1 110 ? -1.263 5.434 12.252 1.00 94.88 110 GLU A N 1
ATOM 883 C CA . GLU A 1 110 ? -1.873 6.767 12.302 1.00 94.88 110 GLU A CA 1
ATOM 884 C C . GLU A 1 110 ? -3.377 6.727 12.007 1.00 94.88 110 GLU A C 1
ATOM 886 O O . GLU A 1 110 ? -4.185 7.271 12.768 1.00 94.88 110 GLU A O 1
ATOM 891 N N . ARG A 1 111 ? -3.778 6.051 10.922 1.00 94.00 111 ARG A N 1
ATOM 892 C CA . ARG A 1 111 ? -5.191 5.940 10.529 1.00 94.00 111 ARG A CA 1
ATOM 893 C C . ARG A 1 111 ? -6.001 5.148 11.554 1.00 94.00 111 ARG A C 1
ATOM 895 O O . ARG A 1 111 ? -7.107 5.574 11.894 1.00 94.00 111 ARG A O 1
ATOM 902 N N . SER A 1 112 ? -5.462 4.036 12.051 1.00 95.38 112 SER A N 1
ATOM 903 C CA . SER A 1 112 ? -6.105 3.180 13.053 1.00 95.38 112 SER A CA 1
ATOM 904 C C . SER A 1 112 ? -6.295 3.924 14.370 1.00 95.38 112 SER A C 1
ATOM 906 O O . SER A 1 112 ? -7.411 3.948 14.884 1.00 95.38 112 SER A O 1
ATOM 908 N N . ARG A 1 113 ? -5.273 4.640 14.857 1.00 96.19 113 ARG A N 1
ATOM 909 C CA . ARG A 1 113 ? -5.405 5.517 16.033 1.00 96.19 113 ARG A CA 1
ATOM 910 C C . ARG A 1 113 ? -6.442 6.609 15.808 1.00 96.19 113 ARG A C 1
ATOM 912 O O . ARG A 1 113 ? -7.318 6.802 16.641 1.00 96.19 113 ARG A O 1
ATOM 919 N N . GLY A 1 114 ? -6.407 7.286 14.661 1.00 95.88 114 GLY A N 1
ATOM 920 C CA . GLY A 1 114 ? -7.386 8.323 14.337 1.00 95.88 114 GLY A CA 1
ATOM 921 C C . GLY A 1 114 ? -8.827 7.799 14.306 1.00 95.88 114 GLY A C 1
ATOM 922 O O . GLY A 1 114 ? -9.740 8.468 14.789 1.00 95.88 114 GLY A O 1
ATOM 923 N N . ALA A 1 115 ? -9.049 6.603 13.753 1.00 95.69 115 ALA A N 1
ATO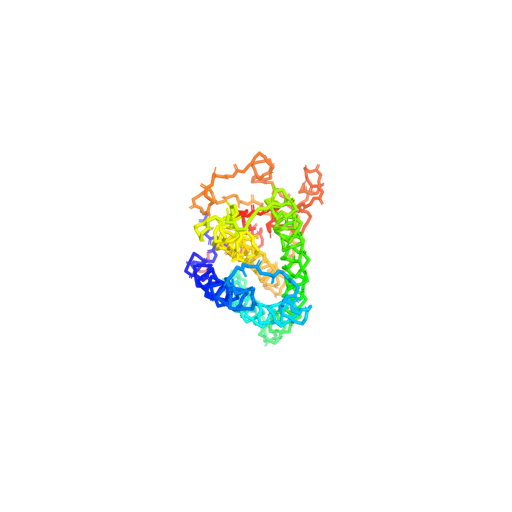M 924 C CA . ALA A 1 115 ? -10.351 5.939 13.768 1.00 95.69 115 ALA A CA 1
ATOM 925 C C . ALA A 1 115 ? -10.771 5.523 15.182 1.00 95.69 115 ALA A C 1
ATOM 927 O O . ALA A 1 115 ? -11.910 5.775 15.573 1.00 95.69 115 ALA A O 1
ATOM 928 N N . PHE A 1 116 ? -9.845 4.965 15.959 1.00 97.06 116 PHE A N 1
ATOM 929 C CA . PHE A 1 116 ? -10.094 4.559 17.335 1.00 97.06 116 PHE A CA 1
ATOM 930 C C . PHE A 1 116 ? -10.436 5.746 18.242 1.00 97.06 116 PHE A C 1
ATOM 932 O O . PHE A 1 116 ? -11.413 5.682 18.979 1.00 97.06 116 PHE A O 1
ATOM 939 N N . SER A 1 117 ? -9.726 6.871 18.130 1.00 97.31 117 SER A N 1
ATOM 940 C CA . SER A 1 117 ? -10.034 8.086 18.895 1.00 97.31 117 SER A CA 1
ATOM 941 C C . SER A 1 117 ? -11.441 8.617 18.607 1.00 97.31 117 SER A C 1
ATOM 943 O O . SER A 1 117 ? -12.120 9.082 19.519 1.00 97.31 117 SER A O 1
ATOM 945 N N . ARG A 1 118 ? -11.920 8.517 17.357 1.00 96.62 118 ARG A N 1
ATOM 946 C CA . ARG A 1 118 ? -13.309 8.876 17.013 1.00 96.62 118 ARG A CA 1
ATOM 947 C C . ARG A 1 118 ? -14.322 7.921 17.643 1.00 96.62 118 ARG A C 1
ATOM 949 O O . ARG A 1 118 ? -15.360 8.375 18.120 1.00 96.62 118 ARG A O 1
ATOM 956 N N . LEU A 1 119 ? -14.020 6.622 17.669 1.00 95.69 119 LEU A N 1
ATOM 957 C CA . LEU A 1 119 ? -14.840 5.632 18.367 1.00 95.69 119 LEU A CA 1
ATOM 958 C C . LEU A 1 119 ? -14.890 5.923 19.874 1.00 95.69 119 LEU A C 1
ATOM 960 O O . LEU A 1 119 ? -15.980 5.974 20.436 1.00 95.69 119 LEU A O 1
ATOM 964 N N . ALA A 1 120 ? -13.745 6.187 20.507 1.00 95.00 120 ALA A N 1
ATOM 965 C CA . ALA A 1 120 ? -13.659 6.535 21.925 1.00 95.00 120 ALA A CA 1
ATOM 966 C C . ALA A 1 120 ? -14.528 7.759 22.268 1.00 95.00 120 ALA A C 1
ATOM 968 O O . ALA A 1 120 ? -15.409 7.666 23.116 1.00 95.00 120 ALA A O 1
ATOM 969 N N . GLN A 1 121 ? -14.386 8.857 21.515 1.00 94.88 121 GLN A N 1
ATOM 970 C CA . GLN A 1 121 ? -15.206 10.065 21.690 1.00 94.88 121 GLN A CA 1
ATOM 971 C C . GLN A 1 121 ? -16.708 9.789 21.549 1.00 94.88 121 GLN A C 1
ATOM 973 O O . GLN A 1 121 ? -17.526 10.351 22.279 1.00 94.88 121 GLN A O 1
ATOM 978 N N . ARG A 1 122 ? -17.091 8.917 20.608 1.00 93.19 122 ARG A N 1
ATOM 979 C CA . ARG A 1 122 ? -18.489 8.514 20.435 1.00 93.19 122 ARG A CA 1
ATOM 980 C C . ARG A 1 122 ? -18.992 7.713 21.637 1.00 93.19 122 ARG A C 1
ATOM 982 O O . ARG A 1 122 ? -20.122 7.936 22.060 1.00 93.19 122 ARG A O 1
ATOM 989 N N . LEU A 1 123 ? -18.193 6.794 22.177 1.00 91.06 123 LEU A N 1
ATOM 990 C CA . LEU A 1 123 ? -18.555 6.011 23.364 1.00 91.06 123 LEU A CA 1
ATOM 991 C C . LEU A 1 123 ? -18.731 6.897 24.603 1.00 91.06 123 LEU A C 1
ATOM 993 O O . LEU A 1 123 ? -19.719 6.734 25.322 1.00 91.06 123 LEU A O 1
ATOM 997 N N . ASP A 1 124 ? -17.842 7.869 24.803 1.00 89.50 124 ASP A N 1
ATOM 998 C CA . ASP A 1 124 ? -17.936 8.832 25.905 1.00 89.50 124 ASP A CA 1
ATOM 999 C C . ASP A 1 124 ? -19.225 9.660 25.798 1.00 89.50 124 ASP A C 1
ATOM 1001 O O . ASP A 1 124 ? -20.022 9.708 26.734 1.00 89.50 124 ASP A O 1
ATOM 1005 N N . ALA A 1 125 ? -19.512 10.204 24.609 1.00 88.38 125 ALA A N 1
ATOM 1006 C CA . ALA A 1 125 ? -20.730 10.979 24.365 1.00 88.38 125 ALA A CA 1
ATOM 1007 C C . ALA A 1 125 ? -22.019 10.169 24.605 1.00 88.38 125 ALA A C 1
ATOM 1009 O O . ALA A 1 125 ? -23.010 10.703 25.107 1.00 88.38 125 ALA A O 1
ATOM 1010 N N . LEU A 1 126 ? -22.024 8.878 24.255 1.00 85.75 126 LEU A N 1
ATOM 1011 C CA . LEU A 1 126 ? -23.163 7.996 24.519 1.00 85.75 126 LEU A CA 1
ATOM 1012 C C . LEU A 1 126 ? -23.324 7.700 26.014 1.00 85.75 126 LEU A C 1
ATOM 1014 O O . LEU A 1 126 ? -24.459 7.604 26.481 1.00 85.75 126 LEU A O 1
ATOM 1018 N N . THR A 1 127 ? -22.216 7.583 26.748 1.00 79.62 127 THR A N 1
ATOM 1019 C CA . THR A 1 127 ? -22.207 7.345 28.198 1.00 79.62 127 THR A CA 1
ATOM 1020 C C . THR A 1 127 ? -22.742 8.563 28.956 1.00 79.62 127 THR A C 1
ATOM 1022 O O . THR A 1 127 ? -23.630 8.419 29.796 1.00 79.62 127 THR A O 1
ATOM 1025 N N . ASP A 1 128 ? -22.301 9.771 28.597 1.00 75.56 128 ASP A N 1
ATOM 1026 C CA . ASP A 1 128 ? -22.765 11.022 29.215 1.00 75.56 128 ASP A CA 1
ATOM 1027 C C . ASP A 1 128 ? -24.257 11.289 28.947 1.00 75.56 128 ASP A C 1
ATOM 1029 O O . ASP A 1 128 ? -25.005 11.731 29.829 1.00 75.56 128 ASP A O 1
ATOM 1033 N N . ALA A 1 129 ? -24.721 10.973 27.732 1.00 62.91 129 ALA A N 1
ATOM 1034 C CA . ALA A 1 129 ? -26.114 11.151 27.327 1.00 62.91 129 ALA A CA 1
ATOM 1035 C C . ALA A 1 129 ? -27.090 10.178 28.016 1.00 62.91 129 ALA A C 1
ATOM 1037 O O . ALA A 1 129 ? -28.291 10.451 28.066 1.00 62.91 129 ALA A O 1
ATOM 1038 N N . THR A 1 130 ? -26.609 9.052 28.554 1.00 62.44 130 THR A N 1
ATOM 1039 C CA . THR A 1 130 ? -27.441 8.007 29.178 1.00 62.44 130 THR A CA 1
ATOM 1040 C C . THR A 1 130 ? -27.388 8.041 30.701 1.00 62.44 130 THR A C 1
ATOM 1042 O O . THR A 1 130 ? -27.353 7.003 31.349 1.00 62.44 130 THR A O 1
ATOM 1045 N N . SER A 1 131 ? -27.457 9.230 31.306 1.00 53.19 131 SER A N 1
ATOM 1046 C CA . SER A 1 131 ? -27.577 9.418 32.762 1.00 53.19 131 SER A CA 1
ATOM 1047 C C . SER A 1 131 ? -28.877 8.787 33.324 1.00 53.19 131 SER A C 1
ATOM 1049 O O . SER A 1 131 ? -29.877 9.446 33.594 1.00 53.19 131 SER A O 1
ATOM 1051 N N . GLY A 1 132 ? -28.863 7.459 33.479 1.00 53.94 132 GLY A N 1
ATOM 1052 C CA . GLY A 1 132 ? -29.950 6.571 33.887 1.00 53.94 132 GLY A CA 1
ATOM 1053 C C . GLY A 1 132 ? -29.505 5.106 33.742 1.00 53.94 132 GLY A C 1
ATOM 1054 O O . GLY A 1 132 ? -28.898 4.740 32.746 1.00 53.94 132 GLY A O 1
ATOM 1055 N N . ARG A 1 133 ? -29.777 4.261 34.749 1.00 47.09 133 ARG A N 1
ATOM 1056 C CA . ARG A 1 133 ? -29.145 2.935 34.978 1.00 47.09 133 ARG A CA 1
ATOM 1057 C C . ARG A 1 133 ? -29.235 1.890 33.856 1.00 47.09 133 ARG A C 1
ATOM 1059 O O . ARG A 1 133 ? -28.555 0.880 33.964 1.00 47.09 133 ARG A O 1
ATOM 1066 N N . ASP A 1 134 ? -30.005 2.119 32.802 1.00 52.12 134 ASP A N 1
ATOM 1067 C CA . ASP A 1 134 ? -30.199 1.153 31.728 1.00 52.12 134 ASP A CA 1
ATOM 1068 C C . ASP A 1 134 ? -30.152 1.859 30.372 1.00 52.12 134 ASP A C 1
ATOM 1070 O O . ASP A 1 134 ? -31.159 2.429 29.945 1.00 52.12 134 ASP A O 1
ATOM 1074 N N . LYS A 1 135 ? -28.986 1.816 29.709 1.00 55.34 135 LYS A N 1
ATOM 1075 C CA . LYS A 1 135 ? -28.798 1.586 28.258 1.00 55.34 135 LYS A CA 1
ATOM 1076 C C . LYS A 1 135 ? -27.376 1.961 27.839 1.00 55.34 135 LYS A C 1
ATOM 1078 O O . LYS A 1 135 ? -27.045 3.134 27.748 1.00 55.34 135 LYS A O 1
ATOM 1083 N N . ILE A 1 136 ? -26.573 0.970 27.450 1.00 59.44 136 ILE A N 1
ATOM 1084 C CA . ILE A 1 136 ? -25.534 1.225 26.446 1.00 59.44 136 ILE A CA 1
ATOM 1085 C C . ILE A 1 136 ? -26.303 1.595 25.174 1.00 59.44 136 ILE A C 1
ATOM 1087 O O . ILE A 1 136 ? -27.064 0.774 24.662 1.00 59.44 136 ILE A O 1
ATOM 1091 N N . ALA A 1 137 ? -26.176 2.834 24.707 1.00 74.38 137 ALA A N 1
ATOM 1092 C CA . ALA A 1 137 ? -26.889 3.283 23.511 1.00 74.38 137 ALA A CA 1
ATOM 1093 C C . ALA A 1 137 ? -26.365 2.616 22.224 1.00 74.38 137 ALA A C 1
ATOM 1095 O O . ALA A 1 137 ? -27.099 2.532 21.246 1.00 74.38 137 ALA A O 1
ATOM 1096 N N . MET A 1 138 ? -25.124 2.116 22.240 1.00 87.94 138 MET A N 1
ATOM 1097 C CA . MET A 1 138 ? -24.527 1.369 21.135 1.00 87.94 138 MET A CA 1
ATOM 1098 C C . MET A 1 138 ? -24.894 -0.116 21.212 1.00 87.94 138 MET A C 1
ATOM 1100 O O . MET A 1 138 ? -24.684 -0.783 22.225 1.00 87.94 138 MET A O 1
ATOM 1104 N N . THR A 1 139 ? -25.412 -0.652 20.117 1.00 91.06 139 THR A N 1
ATOM 1105 C CA . THR A 1 139 ? -25.654 -2.085 19.941 1.00 91.06 139 THR A CA 1
ATOM 1106 C C . THR A 1 139 ? -24.359 -2.837 19.621 1.00 91.06 139 THR A C 1
ATOM 1108 O O . THR A 1 139 ? -23.381 -2.261 19.148 1.00 91.06 139 THR A O 1
ATOM 1111 N N . LYS A 1 140 ? -24.346 -4.163 19.818 1.00 91.75 140 LYS A N 1
ATOM 1112 C CA . LYS A 1 140 ? -23.195 -5.002 19.427 1.00 91.75 140 LYS A CA 1
ATOM 1113 C C . LYS A 1 140 ? -22.875 -4.903 17.932 1.00 91.75 140 LYS A C 1
ATOM 1115 O O . LYS A 1 140 ? -21.711 -4.930 17.566 1.00 91.75 140 LYS A O 1
ATOM 1120 N N . ALA A 1 141 ? -23.897 -4.783 17.083 1.00 93.56 141 ALA A N 1
ATOM 1121 C CA . ALA A 1 141 ? -23.713 -4.664 15.639 1.00 93.56 141 ALA A CA 1
ATOM 1122 C C . ALA A 1 141 ? -23.050 -3.332 15.255 1.00 93.56 141 ALA A C 1
ATOM 1124 O O . ALA A 1 141 ? -22.120 -3.327 14.458 1.00 93.56 141 ALA A O 1
ATOM 1125 N N . GLU A 1 142 ? -23.480 -2.221 15.862 1.00 93.81 142 GLU A N 1
ATOM 1126 C CA . GLU A 1 142 ? -22.831 -0.918 15.664 1.00 93.81 142 GLU A CA 1
ATOM 1127 C C . GLU A 1 142 ? -21.391 -0.924 16.173 1.00 93.81 142 GLU A C 1
ATOM 1129 O O . GLU A 1 142 ? -20.517 -0.357 15.530 1.00 93.81 142 GLU A O 1
ATOM 1134 N N . PHE A 1 143 ? -21.128 -1.588 17.300 1.00 94.12 143 PHE A N 1
ATOM 1135 C CA . PHE A 1 143 ? -19.771 -1.707 17.820 1.00 94.12 143 PHE A CA 1
ATOM 1136 C C . PHE A 1 143 ? -18.848 -2.471 16.859 1.00 94.12 143 PHE A C 1
ATOM 1138 O O . PHE A 1 143 ? -17.761 -1.993 16.552 1.00 94.12 143 PHE A O 1
ATOM 1145 N N . GLU A 1 144 ? -19.290 -3.614 16.330 1.00 94.31 144 GLU A N 1
ATOM 1146 C CA . GLU A 1 144 ? -18.518 -4.390 15.348 1.00 94.31 144 GLU A CA 1
ATOM 1147 C C . GLU A 1 144 ? -18.291 -3.609 14.036 1.00 94.31 144 GLU A C 1
ATOM 1149 O O . GLU A 1 144 ? -17.200 -3.676 13.468 1.00 94.31 144 GLU A O 1
ATOM 1154 N N . ASP A 1 145 ? -19.270 -2.816 13.581 1.00 94.31 145 ASP A N 1
ATOM 1155 C CA . ASP A 1 145 ? -19.108 -1.911 12.429 1.00 94.31 145 ASP A CA 1
ATOM 1156 C C . ASP A 1 145 ? -18.032 -0.840 12.687 1.00 94.31 145 ASP A C 1
ATOM 1158 O O . ASP A 1 145 ? -17.163 -0.596 11.847 1.00 94.31 145 ASP A O 1
ATOM 1162 N N . GLU A 1 146 ? -18.026 -0.235 13.878 1.00 94.56 146 GLU A N 1
ATOM 1163 C CA . GLU A 1 146 ? -17.001 0.739 14.261 1.00 94.56 146 GLU A CA 1
ATOM 1164 C C . GLU A 1 146 ? -15.605 0.113 14.379 1.00 94.56 146 GLU A C 1
ATOM 1166 O O . GLU A 1 146 ? -14.632 0.697 13.897 1.00 94.56 146 GLU A O 1
ATOM 1171 N N . LEU A 1 147 ? -15.485 -1.098 14.932 1.00 94.94 147 LEU A N 1
ATOM 1172 C CA . LEU A 1 147 ? -14.218 -1.843 14.924 1.00 94.94 147 LEU A CA 1
ATOM 1173 C C . LEU A 1 147 ? -13.750 -2.140 13.492 1.00 94.94 147 LEU A C 1
ATOM 1175 O O . LEU A 1 147 ? -12.557 -2.041 13.193 1.00 94.94 147 LEU A O 1
ATOM 1179 N N . GLY A 1 148 ? -14.689 -2.427 12.586 1.00 93.25 148 GLY A N 1
ATOM 1180 C CA . GLY A 1 148 ? -14.450 -2.521 11.147 1.00 93.25 148 GLY A CA 1
ATOM 1181 C C . GLY A 1 148 ? -13.828 -1.254 10.556 1.00 93.25 148 GLY A C 1
ATOM 1182 O O . GLY A 1 148 ? -12.954 -1.342 9.702 1.00 93.25 148 GLY A O 1
ATOM 1183 N N . LYS A 1 149 ? -14.188 -0.064 11.040 1.00 92.50 149 LYS A N 1
ATOM 1184 C CA . LYS A 1 149 ? -13.585 1.206 10.588 1.00 92.50 149 LYS A CA 1
ATOM 1185 C C . LYS A 1 149 ? -12.195 1.448 11.167 1.00 92.50 149 LYS A C 1
ATOM 1187 O O . LYS A 1 149 ? -11.445 2.248 10.599 1.00 92.50 149 LYS A O 1
ATOM 1192 N N . VAL A 1 150 ? -11.838 0.804 12.276 1.00 92.19 150 VAL A N 1
ATOM 1193 C CA . VAL A 1 150 ? -10.481 0.869 12.837 1.00 92.19 150 VAL A CA 1
ATOM 1194 C C . VAL A 1 150 ? -9.554 -0.044 12.036 1.00 92.19 150 VAL A C 1
ATOM 1196 O O . VAL A 1 150 ? -8.599 0.451 11.443 1.00 92.19 150 VAL A O 1
ATOM 1199 N N . ALA A 1 151 ? -9.897 -1.328 11.918 1.00 88.25 151 ALA A N 1
ATOM 1200 C CA . ALA A 1 151 ? -9.098 -2.345 11.229 1.00 88.25 151 ALA A CA 1
ATOM 1201 C C . ALA A 1 151 ? -9.961 -3.118 10.212 1.00 88.25 151 ALA A C 1
ATOM 1203 O O . ALA A 1 151 ? -10.456 -4.207 10.500 1.00 88.25 151 ALA A O 1
ATOM 1204 N N . GLY A 1 152 ? -10.213 -2.527 9.041 1.00 82.81 152 GLY A N 1
ATOM 1205 C CA . GLY A 1 152 ? -11.235 -2.982 8.086 1.00 82.81 152 GLY A CA 1
ATOM 1206 C C . GLY A 1 152 ? -10.707 -3.639 6.809 1.00 82.81 152 GLY A C 1
ATOM 1207 O O . GLY A 1 152 ? -9.689 -3.188 6.289 1.00 82.81 152 GLY A O 1
ATOM 1208 N N . PRO A 1 153 ? -11.445 -4.617 6.244 1.00 80.06 153 PRO A N 1
ATOM 1209 C CA . PRO A 1 153 ? -11.017 -5.379 5.068 1.00 80.06 153 PRO A CA 1
ATOM 1210 C C . PRO A 1 153 ? -10.997 -4.559 3.770 1.00 80.06 153 PRO A C 1
ATOM 1212 O O . PRO A 1 153 ? -10.193 -4.838 2.886 1.00 80.06 153 PRO A O 1
ATOM 1215 N N . ASP A 1 154 ? -11.833 -3.523 3.645 1.00 83.06 154 ASP A N 1
ATOM 1216 C CA . ASP A 1 154 ? -11.849 -2.682 2.438 1.00 83.06 154 ASP A CA 1
ATOM 1217 C C . ASP A 1 154 ? -10.506 -1.969 2.231 1.00 83.06 154 ASP A C 1
ATOM 1219 O O . ASP A 1 154 ? -10.002 -1.879 1.114 1.00 83.06 154 ASP A O 1
ATOM 1223 N N . ARG A 1 155 ? -9.875 -1.534 3.329 1.00 86.56 155 ARG A N 1
ATOM 1224 C CA . ARG A 1 155 ? -8.547 -0.907 3.292 1.00 86.56 155 ARG A CA 1
ATOM 1225 C C . ARG A 1 155 ? -7.444 -1.904 2.968 1.00 86.56 155 ARG A C 1
ATOM 1227 O O . ARG A 1 155 ? -6.419 -1.509 2.420 1.00 86.56 155 ARG A O 1
ATOM 1234 N N . ASP A 1 156 ? -7.632 -3.170 3.322 1.00 93.38 156 ASP A N 1
ATOM 1235 C CA . ASP A 1 156 ? -6.663 -4.220 3.017 1.00 93.38 156 ASP A CA 1
ATOM 1236 C C . ASP A 1 156 ? -6.636 -4.500 1.514 1.00 93.38 156 ASP A C 1
ATOM 1238 O O . ASP A 1 156 ? -5.557 -4.577 0.933 1.00 93.38 156 ASP A O 1
ATOM 1242 N N . ALA A 1 157 ? -7.808 -4.557 0.872 1.00 91.69 157 ALA A N 1
ATOM 1243 C CA . ALA A 1 157 ? -7.912 -4.677 -0.580 1.00 91.69 157 ALA A CA 1
ATOM 1244 C C . ALA A 1 157 ? -7.313 -3.456 -1.301 1.00 91.69 157 ALA A C 1
ATOM 1246 O O . ALA A 1 157 ? -6.553 -3.620 -2.250 1.00 91.69 157 ALA A O 1
ATOM 1247 N N . GLU A 1 158 ? -7.591 -2.240 -0.816 1.00 91.56 158 GLU A N 1
ATOM 1248 C CA . GLU A 1 158 ? -6.961 -1.003 -1.306 1.00 91.56 158 GLU A CA 1
ATOM 1249 C C . GLU A 1 158 ? -5.440 -1.063 -1.233 1.00 91.56 158 GLU A C 1
ATOM 1251 O O . GLU A 1 158 ? -4.737 -0.819 -2.212 1.00 91.56 158 GLU A O 1
ATOM 1256 N N . THR A 1 159 ? -4.933 -1.419 -0.053 1.00 94.31 159 THR A N 1
ATOM 1257 C CA . THR A 1 159 ? -3.502 -1.494 0.218 1.00 94.31 159 THR A CA 1
ATOM 1258 C C . THR A 1 159 ? -2.849 -2.537 -0.678 1.00 94.31 159 THR A C 1
ATOM 1260 O O . THR A 1 159 ? -1.799 -2.261 -1.259 1.00 94.31 159 THR A O 1
ATOM 1263 N N . ALA A 1 160 ? -3.467 -3.707 -0.826 1.00 95.44 160 ALA A N 1
ATOM 1264 C CA . ALA A 1 160 ? -2.960 -4.766 -1.681 1.00 95.44 160 ALA A CA 1
ATOM 1265 C C . ALA A 1 160 ? -2.904 -4.332 -3.149 1.00 95.44 160 ALA A C 1
ATOM 1267 O O . ALA A 1 160 ? -1.843 -4.439 -3.758 1.00 95.44 160 ALA A O 1
ATOM 1268 N N . ALA A 1 161 ? -3.989 -3.777 -3.696 1.00 93.44 161 ALA A N 1
ATOM 1269 C CA . ALA A 1 161 ? -4.045 -3.343 -5.091 1.00 93.44 161 ALA A CA 1
ATOM 1270 C C . ALA A 1 161 ? -3.017 -2.248 -5.399 1.00 93.44 161 ALA A C 1
ATOM 1272 O O . ALA A 1 161 ? -2.167 -2.403 -6.278 1.00 93.44 161 ALA A O 1
ATOM 1273 N N . THR A 1 162 ? -3.031 -1.165 -4.617 1.00 94.75 162 THR A N 1
ATOM 1274 C CA . THR A 1 162 ? -2.118 -0.031 -4.804 1.00 94.75 162 THR A CA 1
ATOM 1275 C C . THR A 1 162 ? -0.661 -0.469 -4.705 1.00 94.75 162 THR A C 1
ATOM 1277 O O . THR A 1 162 ? 0.162 -0.096 -5.540 1.00 94.75 162 THR A O 1
ATOM 1280 N N . ASN A 1 163 ? -0.307 -1.266 -3.695 1.00 96.75 163 ASN A N 1
ATOM 1281 C CA . ASN A 1 163 ? 1.093 -1.629 -3.503 1.00 96.75 163 ASN A CA 1
ATOM 1282 C C . ASN A 1 163 ? 1.542 -2.802 -4.381 1.00 96.75 163 ASN A C 1
ATOM 1284 O O . ASN A 1 163 ? 2.737 -2.911 -4.628 1.00 96.75 163 ASN A O 1
ATOM 1288 N N . THR A 1 164 ? 0.618 -3.599 -4.927 1.00 96.81 164 THR A N 1
ATOM 1289 C CA . THR A 1 164 ? 0.938 -4.533 -6.015 1.00 96.81 164 THR A CA 1
ATOM 1290 C C . THR A 1 164 ? 1.331 -3.775 -7.274 1.00 96.81 164 THR A C 1
ATOM 1292 O O . THR A 1 164 ? 2.369 -4.083 -7.851 1.00 96.81 164 THR A O 1
ATOM 1295 N N . THR A 1 165 ? 0.582 -2.733 -7.660 1.00 95.56 165 THR A N 1
ATOM 1296 C CA . THR A 1 165 ? 1.001 -1.853 -8.763 1.00 95.56 165 THR A CA 1
ATOM 1297 C C . THR A 1 165 ? 2.364 -1.237 -8.481 1.00 95.56 165 THR A C 1
ATOM 1299 O O . THR A 1 165 ? 3.234 -1.296 -9.336 1.00 95.56 165 THR A O 1
ATOM 1302 N N . ALA A 1 166 ? 2.575 -0.700 -7.275 1.00 96.81 166 ALA A N 1
ATOM 1303 C CA . ALA A 1 166 ? 3.836 -0.042 -6.936 1.00 96.81 166 ALA A CA 1
ATOM 1304 C C . ALA A 1 166 ? 5.030 -1.007 -6.991 1.00 96.81 166 ALA A C 1
ATOM 1306 O O . ALA A 1 166 ? 6.073 -0.649 -7.526 1.00 96.81 166 ALA A O 1
ATOM 1307 N N . ALA A 1 167 ? 4.871 -2.229 -6.471 1.00 97.69 167 ALA A N 1
ATOM 1308 C CA . ALA A 1 167 ? 5.909 -3.258 -6.522 1.00 97.69 167 ALA A CA 1
ATOM 1309 C C . ALA A 1 167 ? 6.179 -3.716 -7.958 1.00 97.69 167 ALA A C 1
ATOM 1311 O O . ALA A 1 167 ? 7.331 -3.908 -8.335 1.00 97.69 167 ALA A O 1
ATOM 1312 N N . GLN A 1 168 ? 5.124 -3.848 -8.769 1.00 96.56 168 GLN A N 1
ATOM 1313 C CA . GLN A 1 168 ? 5.259 -4.200 -10.175 1.00 96.56 168 GLN A CA 1
ATOM 1314 C C . GLN A 1 168 ? 6.041 -3.129 -10.941 1.00 96.56 168 GLN A C 1
ATOM 1316 O O . GLN A 1 168 ? 6.983 -3.479 -11.646 1.00 96.56 168 GLN A O 1
ATOM 1321 N N . THR A 1 169 ? 5.685 -1.853 -10.778 1.00 96.19 169 THR A N 1
ATOM 1322 C CA . THR A 1 169 ? 6.395 -0.726 -11.397 1.00 96.19 169 THR A CA 1
ATOM 1323 C C . THR A 1 169 ? 7.851 -0.692 -10.964 1.00 96.19 169 THR A C 1
ATOM 1325 O O . THR A 1 169 ? 8.731 -0.698 -11.813 1.00 96.19 169 THR A O 1
ATOM 1328 N N . ALA A 1 170 ? 8.116 -0.742 -9.656 1.00 97.31 170 ALA A N 1
ATOM 1329 C CA . ALA A 1 170 ? 9.475 -0.651 -9.134 1.00 97.31 170 ALA A CA 1
ATOM 1330 C C . ALA A 1 170 ? 10.361 -1.816 -9.610 1.00 97.31 170 ALA A C 1
ATOM 1332 O O . ALA A 1 170 ? 11.490 -1.591 -10.035 1.00 97.31 170 ALA A O 1
ATOM 1333 N N . GLY A 1 171 ? 9.837 -3.048 -9.600 1.00 96.75 171 GLY A N 1
ATOM 1334 C CA . GLY A 1 171 ? 10.558 -4.209 -10.126 1.00 96.75 171 GLY A CA 1
ATOM 1335 C C . GLY A 1 171 ? 10.749 -4.157 -11.643 1.00 96.75 171 GLY A C 1
ATOM 1336 O O . GLY A 1 171 ? 11.810 -4.521 -12.141 1.00 96.75 171 GLY A O 1
ATOM 1337 N N . GLY A 1 172 ? 9.749 -3.663 -12.379 1.00 95.62 172 GLY A N 1
ATOM 1338 C CA . GLY A 1 172 ? 9.835 -3.467 -13.826 1.00 95.62 172 GLY A CA 1
ATOM 1339 C C . GLY A 1 172 ? 10.885 -2.424 -14.207 1.00 95.62 172 GLY A C 1
ATOM 1340 O O . GLY A 1 172 ? 11.702 -2.690 -15.083 1.00 95.62 172 GLY A O 1
ATOM 1341 N N . ASP A 1 173 ? 10.916 -1.281 -13.516 1.00 95.75 173 ASP A N 1
ATOM 1342 C CA . ASP A 1 173 ? 11.887 -0.209 -13.759 1.00 95.75 173 ASP A CA 1
ATOM 1343 C C . ASP A 1 173 ? 13.304 -0.669 -13.408 1.00 95.75 173 ASP A C 1
ATOM 1345 O O . ASP A 1 173 ? 14.234 -0.441 -14.181 1.00 95.75 173 ASP A O 1
ATOM 1349 N N . ALA A 1 174 ? 13.473 -1.381 -12.287 1.00 96.31 174 ALA A N 1
ATOM 1350 C CA . ALA A 1 174 ? 14.758 -1.967 -11.915 1.00 96.31 174 ALA A CA 1
ATOM 1351 C C . ALA A 1 174 ? 15.260 -2.949 -12.988 1.00 96.31 174 ALA A C 1
ATOM 1353 O O . ALA A 1 174 ? 16.405 -2.857 -13.427 1.00 96.31 174 ALA A O 1
ATOM 1354 N N . ALA A 1 175 ? 14.391 -3.831 -13.489 1.00 95.19 175 ALA A N 1
ATOM 1355 C CA . ALA A 1 175 ? 14.763 -4.746 -14.561 1.00 95.19 175 ALA A CA 1
ATOM 1356 C C . ALA A 1 175 ? 15.034 -4.031 -15.891 1.00 95.19 175 ALA A C 1
ATOM 1358 O O . ALA A 1 175 ? 15.991 -4.369 -16.584 1.00 95.19 175 ALA A O 1
ATOM 1359 N N . ALA A 1 176 ? 14.236 -3.028 -16.261 1.00 94.00 176 ALA A N 1
ATOM 1360 C CA . ALA A 1 176 ? 14.458 -2.245 -17.474 1.00 94.00 176 ALA A CA 1
ATOM 1361 C C . ALA A 1 176 ? 15.789 -1.478 -17.418 1.00 94.00 176 ALA A C 1
ATOM 1363 O O . ALA A 1 176 ? 16.502 -1.394 -18.421 1.00 94.00 176 ALA A O 1
ATOM 1364 N N . LYS A 1 177 ? 16.163 -0.970 -16.240 1.00 93.19 177 LYS A N 1
ATOM 1365 C CA . LYS A 1 177 ? 17.472 -0.363 -15.973 1.00 93.19 177 LYS A CA 1
ATOM 1366 C C . LYS A 1 177 ? 18.624 -1.308 -16.234 1.00 93.19 177 LYS A C 1
ATOM 1368 O O . LYS A 1 177 ? 19.541 -0.930 -16.965 1.00 93.19 177 LYS A O 1
ATOM 1373 N N . ASP A 1 178 ? 18.529 -2.519 -15.713 1.00 92.50 178 ASP A N 1
ATOM 1374 C CA . ASP A 1 178 ? 19.638 -3.462 -15.770 1.00 92.50 178 ASP A CA 1
ATOM 1375 C C . ASP A 1 178 ? 19.684 -4.222 -17.112 1.00 92.50 178 ASP A C 1
ATOM 1377 O O . ASP A 1 178 ? 20.748 -4.671 -17.520 1.00 92.50 178 ASP A O 1
ATOM 1381 N N . THR A 1 179 ? 18.570 -4.312 -17.857 1.00 91.69 179 THR A N 1
ATOM 1382 C CA . THR A 1 179 ? 18.480 -5.164 -19.068 1.00 91.69 179 THR A CA 1
ATOM 1383 C C . THR A 1 179 ? 18.132 -4.439 -20.375 1.00 91.69 179 THR A C 1
ATOM 1385 O O . THR A 1 179 ? 18.350 -4.992 -21.453 1.00 91.69 179 THR A O 1
ATOM 1388 N N . MET A 1 180 ? 17.594 -3.213 -20.321 1.00 89.62 180 MET A N 1
ATOM 1389 C CA . MET A 1 180 ? 17.067 -2.475 -21.491 1.00 89.62 180 MET A CA 1
ATOM 1390 C C . MET A 1 180 ? 17.666 -1.067 -21.646 1.00 89.62 180 MET A C 1
ATOM 1392 O O . MET A 1 180 ? 17.146 -0.233 -22.393 1.00 89.62 180 MET A O 1
ATOM 1396 N N . GLY A 1 181 ? 18.751 -0.769 -20.927 1.00 85.25 181 GLY A N 1
ATOM 1397 C CA . GLY A 1 181 ? 19.373 0.559 -20.917 1.00 85.25 181 GLY A CA 1
ATOM 1398 C C . GLY A 1 181 ? 18.617 1.606 -20.089 1.00 85.25 181 GLY A C 1
ATOM 1399 O O . GLY A 1 181 ? 18.947 2.790 -20.172 1.00 85.25 181 GLY A O 1
ATOM 1400 N N . GLY A 1 182 ? 17.636 1.174 -19.291 1.00 85.25 182 GLY A N 1
ATOM 1401 C CA . GLY A 1 182 ? 16.898 1.982 -18.324 1.00 85.25 182 GLY A CA 1
ATOM 1402 C C . GLY A 1 182 ? 15.777 2.841 -18.846 1.00 85.25 182 GLY A C 1
ATOM 1403 O O . GLY A 1 182 ? 15.279 2.654 -19.955 1.00 85.25 182 GLY A O 1
ATOM 1404 N N . ASP A 1 183 ? 15.351 3.737 -17.956 1.00 86.62 183 ASP A N 1
ATOM 1405 C CA . ASP A 1 183 ? 14.202 4.609 -18.143 1.00 86.62 183 ASP A CA 1
ATOM 1406 C C . ASP A 1 183 ? 14.306 5.357 -19.471 1.00 86.62 183 ASP A C 1
ATOM 1408 O O . ASP A 1 183 ? 15.205 6.179 -19.685 1.00 86.62 183 ASP A O 1
ATOM 1412 N N . SER A 1 184 ? 13.357 5.102 -20.370 1.00 93.25 184 SER A N 1
ATOM 1413 C CA . SER A 1 184 ? 13.298 5.789 -21.652 1.00 93.25 184 SER A CA 1
ATOM 1414 C C . SER A 1 184 ? 12.295 6.936 -21.578 1.00 93.25 184 SER A C 1
ATOM 1416 O O . SER A 1 184 ? 11.158 6.738 -21.143 1.00 93.25 184 SER A O 1
ATOM 1418 N N . PRO A 1 185 ? 12.618 8.130 -22.111 1.00 94.69 185 PRO A N 1
ATOM 1419 C CA . PRO A 1 185 ? 11.634 9.196 -22.304 1.00 94.69 185 PRO A CA 1
ATOM 1420 C C . PRO A 1 185 ? 10.431 8.780 -23.162 1.00 94.69 185 PRO A C 1
ATOM 1422 O O . PRO A 1 185 ? 9.435 9.505 -23.180 1.00 94.69 185 PRO A O 1
ATOM 1425 N N . SER A 1 186 ? 10.550 7.656 -23.882 1.00 95.56 186 SER A N 1
ATOM 1426 C CA . SER A 1 186 ? 9.518 7.058 -24.735 1.00 95.56 186 SER A CA 1
ATOM 1427 C C . SER A 1 186 ? 8.729 5.930 -24.055 1.00 95.56 186 SER A C 1
ATOM 1429 O O . SER A 1 186 ? 7.796 5.411 -24.667 1.00 95.56 186 SER A O 1
ATOM 1431 N N . ASP A 1 187 ? 9.073 5.536 -22.822 1.00 95.50 187 ASP A N 1
ATOM 1432 C CA . ASP A 1 187 ? 8.273 4.571 -22.057 1.00 95.50 187 ASP A CA 1
ATOM 1433 C C . ASP A 1 187 ? 6.846 5.085 -21.925 1.00 95.50 187 ASP A C 1
ATOM 1435 O O . ASP A 1 187 ? 6.629 6.274 -21.714 1.00 95.50 187 ASP A O 1
ATOM 1439 N N . THR A 1 188 ? 5.863 4.212 -22.079 1.00 96.12 188 THR A N 1
ATOM 1440 C CA . THR A 1 188 ? 4.471 4.634 -22.235 1.00 96.12 188 THR A CA 1
ATOM 1441 C C . THR A 1 188 ? 3.619 4.173 -21.063 1.00 96.12 188 THR A C 1
ATOM 1443 O O . THR A 1 188 ? 3.720 3.028 -20.626 1.00 96.12 188 THR A O 1
ATOM 1446 N N . TRP A 1 189 ? 2.756 5.055 -20.558 1.00 96.12 189 TRP A N 1
ATOM 1447 C CA . TRP A 1 189 ? 1.809 4.721 -19.495 1.00 96.12 189 TRP A CA 1
ATOM 1448 C C . TRP A 1 189 ? 0.571 4.051 -20.084 1.00 96.12 189 TRP A C 1
ATOM 1450 O O . TRP A 1 189 ? -0.107 4.607 -20.952 1.00 96.12 189 TRP A O 1
ATOM 1460 N N . VAL A 1 190 ? 0.237 2.857 -19.599 1.00 95.00 190 VAL A N 1
ATOM 1461 C CA . VAL A 1 190 ? -0.905 2.091 -20.107 1.00 95.00 190 VAL A CA 1
ATOM 1462 C C . VAL A 1 190 ? -1.878 1.766 -18.987 1.00 95.00 190 VAL A C 1
ATOM 1464 O O . VAL A 1 190 ? -1.529 1.152 -17.978 1.00 95.00 190 VAL A O 1
ATOM 1467 N N . ASN A 1 191 ? -3.132 2.161 -19.191 1.00 92.62 191 ASN A N 1
ATOM 1468 C CA . ASN A 1 191 ? -4.220 1.834 -18.285 1.00 92.62 191 ASN A CA 1
ATOM 1469 C C . ASN A 1 191 ? -4.607 0.362 -18.440 1.00 92.62 191 ASN A C 1
ATOM 1471 O O . ASN A 1 191 ? -4.637 -0.168 -19.548 1.00 92.62 191 ASN A O 1
ATOM 1475 N N . GLN A 1 192 ? -5.003 -0.274 -17.337 1.00 89.94 192 GLN A N 1
ATOM 1476 C CA . GLN A 1 192 ? -5.600 -1.611 -17.354 1.00 89.94 192 GLN A CA 1
ATOM 1477 C C . GLN A 1 192 ? -7.017 -1.563 -16.773 1.00 89.94 192 GLN A C 1
ATOM 1479 O O . GLN A 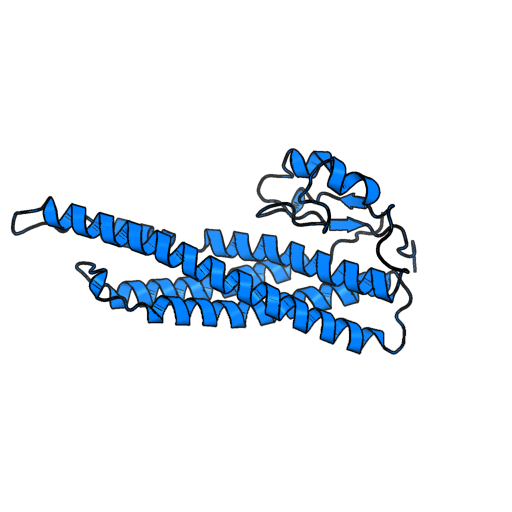1 192 ? -7.226 -1.913 -15.609 1.00 89.94 192 GLN A O 1
ATOM 1484 N N . PRO A 1 193 ? -8.026 -1.130 -17.556 1.00 86.75 193 PRO A N 1
ATOM 1485 C CA . PRO A 1 193 ? -9.388 -0.951 -17.051 1.00 86.75 193 PRO A CA 1
ATOM 1486 C C . PRO A 1 193 ? -9.955 -2.209 -16.389 1.00 86.75 193 PRO A C 1
ATOM 1488 O O . PRO A 1 193 ? -10.634 -2.127 -15.369 1.00 86.75 193 PRO A O 1
ATOM 1491 N N . HIS A 1 194 ? -9.621 -3.377 -16.941 1.00 84.81 194 HIS A N 1
ATOM 1492 C CA . HIS A 1 194 ? -10.086 -4.682 -16.478 1.00 84.81 194 HIS A CA 1
ATOM 1493 C C . HIS A 1 194 ? -9.519 -5.115 -15.113 1.00 84.81 194 HIS A C 1
ATOM 1495 O O . HIS A 1 194 ? -10.050 -6.046 -14.512 1.00 84.81 194 HIS A O 1
ATOM 1501 N N . LEU A 1 195 ? -8.478 -4.437 -14.622 1.00 83.50 195 LEU A N 1
ATOM 1502 C CA . LEU A 1 195 ? -7.866 -4.666 -13.309 1.00 83.50 195 LEU A CA 1
ATOM 1503 C C . LEU A 1 195 ? -8.328 -3.647 -12.264 1.00 83.50 195 LEU A C 1
ATOM 1505 O O . LEU A 1 195 ? -8.061 -3.797 -11.076 1.00 83.50 195 LEU A O 1
ATOM 1509 N N . THR A 1 196 ? -9.020 -2.592 -12.691 1.00 80.81 196 THR A N 1
ATOM 1510 C CA . THR A 1 196 ? -9.533 -1.562 -11.786 1.00 80.81 196 THR A CA 1
ATOM 1511 C C . THR A 1 196 ? -10.992 -1.830 -11.446 1.00 80.81 196 THR A C 1
ATOM 1513 O O . THR A 1 196 ? -11.797 -2.171 -12.310 1.00 80.81 196 THR A O 1
ATOM 1516 N N . ARG A 1 197 ? -11.374 -1.617 -10.184 1.00 75.50 197 ARG A N 1
ATOM 1517 C CA . ARG A 1 197 ? -12.750 -1.865 -9.720 1.00 75.50 197 ARG A CA 1
ATOM 1518 C C . ARG A 1 197 ? -13.775 -0.903 -10.335 1.00 75.50 197 ARG A C 1
ATOM 1520 O O . ARG A 1 197 ? -14.943 -1.255 -10.467 1.00 75.50 197 ARG A O 1
ATOM 1527 N N . THR A 1 198 ? -13.342 0.308 -10.682 1.00 79.31 198 THR A N 1
ATOM 1528 C CA . THR A 1 198 ? -14.192 1.409 -11.168 1.00 79.31 198 THR A CA 1
ATOM 1529 C C . THR A 1 198 ? -13.885 1.842 -12.601 1.00 79.31 198 THR A C 1
ATOM 1531 O O . THR A 1 198 ? -14.497 2.792 -13.078 1.00 79.31 198 THR A O 1
ATOM 1534 N N . GLY A 1 199 ? -12.948 1.182 -13.285 1.00 84.19 199 GLY A N 1
ATOM 1535 C CA . GLY A 1 199 ? -12.332 1.724 -14.497 1.00 84.19 199 GLY A CA 1
ATOM 1536 C C . GLY A 1 199 ? -11.240 2.764 -14.188 1.00 84.19 199 GLY A C 1
ATOM 1537 O O . GLY A 1 199 ? -11.081 3.177 -13.029 1.00 84.19 199 GLY A O 1
ATOM 1538 N N . PRO A 1 200 ? -10.472 3.188 -15.209 1.00 86.25 200 PRO A N 1
ATOM 1539 C CA . PRO A 1 200 ? -9.490 4.259 -15.075 1.00 86.25 200 PRO A CA 1
ATOM 1540 C C . PRO A 1 200 ? -10.188 5.589 -14.748 1.00 86.25 200 PRO A C 1
ATOM 1542 O O . PRO A 1 200 ? -11.266 5.888 -15.259 1.00 86.25 200 PRO A O 1
ATOM 1545 N N . CYS A 1 201 ? -9.583 6.396 -13.876 1.00 88.94 201 CYS A N 1
ATOM 1546 C CA . CYS A 1 201 ? -10.080 7.744 -13.595 1.00 88.94 201 CYS A CA 1
ATOM 1547 C C . CYS A 1 201 ? -9.605 8.742 -14.665 1.00 88.94 201 CYS A C 1
ATOM 1549 O O . CYS A 1 201 ? -8.674 8.450 -15.413 1.00 88.94 201 CYS A O 1
ATOM 1551 N N . GLU A 1 202 ? -10.162 9.958 -14.675 1.00 92.56 202 GLU A N 1
ATOM 1552 C CA . GLU A 1 202 ? -9.779 11.025 -15.619 1.00 92.56 202 GLU A CA 1
ATOM 1553 C C . GLU A 1 202 ? -8.268 11.316 -15.636 1.00 92.56 202 GLU A C 1
ATOM 1555 O O . GLU A 1 202 ? -7.707 11.588 -16.694 1.00 92.56 202 GLU A O 1
ATOM 1560 N N . ARG A 1 203 ? -7.587 11.212 -14.484 1.00 92.25 203 ARG A N 1
ATOM 1561 C CA . ARG A 1 203 ? -6.131 11.423 -14.394 1.00 92.25 203 ARG A CA 1
ATOM 1562 C C . ARG A 1 203 ? -5.341 10.286 -15.050 1.00 92.25 203 ARG A C 1
ATOM 1564 O O . ARG A 1 203 ? -4.387 10.554 -15.768 1.00 92.25 203 ARG A O 1
ATOM 1571 N N . CYS A 1 204 ? -5.750 9.030 -14.844 1.00 92.56 204 CYS A N 1
ATOM 1572 C CA . CYS A 1 204 ? -5.133 7.886 -15.527 1.00 92.56 204 CYS A CA 1
ATOM 1573 C C . CYS A 1 204 ? -5.429 7.916 -17.032 1.00 92.56 204 CYS A C 1
ATOM 1575 O O . CYS A 1 204 ? -4.554 7.616 -17.835 1.00 92.56 204 CYS A O 1
ATOM 1577 N N . GLU A 1 205 ? -6.639 8.305 -17.441 1.00 94.62 205 GLU A N 1
ATOM 1578 C CA . GLU A 1 205 ? -6.984 8.465 -18.861 1.00 94.62 205 GLU A CA 1
ATOM 1579 C C . GLU A 1 205 ? -6.144 9.549 -19.540 1.00 94.62 205 GLU A C 1
ATOM 1581 O O . GLU A 1 205 ? -5.682 9.356 -20.660 1.00 94.62 205 GLU A O 1
ATOM 1586 N N . ALA A 1 206 ? -5.868 10.659 -18.850 1.00 95.94 206 ALA A N 1
ATOM 1587 C CA . ALA A 1 206 ? -5.001 11.709 -19.378 1.00 95.94 206 ALA A CA 1
ATOM 1588 C C . ALA A 1 206 ? -3.556 11.236 -19.633 1.00 95.94 206 ALA A C 1
ATOM 1590 O O . ALA A 1 206 ? -2.896 11.773 -20.524 1.00 95.94 206 ALA A O 1
ATOM 1591 N N . LEU A 1 207 ? -3.078 10.244 -18.872 1.00 96.38 207 LEU A N 1
ATOM 1592 C CA . LEU A 1 207 ? -1.747 9.646 -19.014 1.00 96.38 2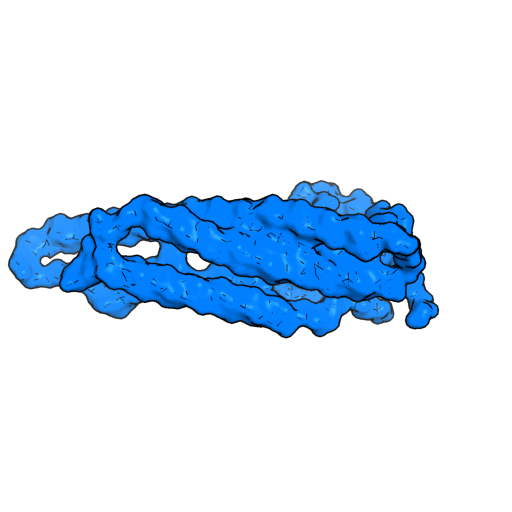07 LEU A CA 1
ATOM 1593 C C . LEU A 1 207 ? -1.701 8.488 -20.017 1.00 96.38 207 LEU A C 1
ATOM 1595 O O . LEU A 1 207 ? -0.614 8.115 -20.447 1.00 96.38 207 LEU A O 1
ATOM 1599 N N . HIS A 1 208 ? -2.837 7.910 -20.406 1.00 96.12 208 HIS A N 1
ATOM 1600 C CA . HIS A 1 208 ? -2.838 6.740 -21.278 1.00 96.12 208 HIS A CA 1
ATOM 1601 C C . HIS A 1 208 ? -2.171 7.035 -22.628 1.00 96.12 208 HIS A C 1
ATOM 1603 O O . HIS A 1 208 ? -2.456 8.045 -23.273 1.00 96.12 208 HIS A O 1
ATOM 1609 N N . ASP A 1 209 ? -1.269 6.144 -23.038 1.00 96.50 209 ASP A N 1
ATOM 1610 C CA . ASP A 1 209 ? -0.467 6.241 -24.257 1.00 96.50 209 ASP A CA 1
ATOM 1611 C C . ASP A 1 209 ? 0.467 7.464 -24.291 1.00 96.50 209 ASP A C 1
ATOM 1613 O O . ASP A 1 209 ? 1.007 7.826 -25.340 1.00 96.50 209 ASP A O 1
ATOM 1617 N N . LYS A 1 210 ? 0.692 8.107 -23.138 1.00 97.44 210 LYS A N 1
ATOM 1618 C CA . LYS A 1 210 ? 1.633 9.219 -23.017 1.00 97.44 210 LYS A CA 1
ATOM 1619 C C . LYS A 1 210 ? 3.042 8.717 -22.743 1.00 97.44 210 LYS A C 1
ATOM 1621 O O . LYS A 1 210 ? 3.211 7.838 -21.889 1.00 97.44 210 LYS A O 1
ATOM 1626 N N . PRO A 1 211 ? 4.052 9.292 -23.415 1.00 97.38 211 PRO A N 1
ATOM 1627 C CA . PRO A 1 211 ? 5.441 8.971 -23.147 1.00 97.38 211 PRO A CA 1
ATOM 1628 C C . PRO A 1 211 ? 5.872 9.543 -21.787 1.00 97.38 211 PRO A C 1
ATOM 1630 O O . PRO A 1 211 ? 5.364 10.579 -21.351 1.00 97.38 211 PRO A O 1
ATOM 1633 N N . ARG A 1 212 ? 6.852 8.906 -21.139 1.00 96.50 212 ARG A N 1
ATOM 1634 C CA . ARG A 1 212 ? 7.387 9.270 -19.815 1.00 96.50 212 ARG A CA 1
ATOM 1635 C C . ARG A 1 212 ? 7.844 10.723 -19.743 1.00 96.50 212 ARG A C 1
ATOM 1637 O O . ARG A 1 212 ? 7.681 11.378 -18.718 1.00 96.50 212 ARG A O 1
ATOM 1644 N N . SER A 1 213 ? 8.329 11.262 -20.861 1.00 97.31 213 SER A N 1
ATOM 1645 C CA . SER A 1 213 ? 8.685 12.681 -21.005 1.00 97.31 213 SER A CA 1
ATOM 1646 C C . SER A 1 213 ? 7.527 13.670 -20.796 1.00 97.31 213 SER A C 1
ATOM 1648 O O . SER A 1 213 ? 7.784 14.831 -20.483 1.00 97.31 213 SER A O 1
ATOM 1650 N N . GLU A 1 214 ? 6.270 13.240 -20.935 1.00 97.62 214 GLU A N 1
ATOM 1651 C CA . GLU A 1 214 ? 5.082 14.086 -20.762 1.00 97.62 214 GLU A CA 1
ATOM 1652 C C . GLU A 1 214 ? 4.417 13.928 -19.387 1.00 97.62 214 GLU A C 1
ATOM 1654 O O . GLU A 1 214 ? 3.691 14.835 -18.971 1.00 97.62 214 GLU A O 1
ATOM 1659 N N . TRP A 1 215 ? 4.671 12.832 -18.657 1.00 96.88 215 TRP A N 1
ATOM 1660 C CA . TRP A 1 215 ? 3.936 12.463 -17.435 1.00 96.88 215 TRP A CA 1
ATOM 1661 C C . TRP A 1 215 ? 3.879 13.604 -16.415 1.00 96.88 215 TRP A C 1
ATOM 1663 O O . TRP A 1 215 ? 2.800 14.108 -16.108 1.00 96.88 215 TRP A O 1
ATOM 1673 N N . ALA A 1 216 ? 5.037 14.115 -15.988 1.00 95.94 216 ALA A N 1
ATOM 1674 C CA . ALA A 1 216 ? 5.114 15.169 -14.974 1.00 95.94 216 ALA A CA 1
ATOM 1675 C C . ALA A 1 216 ? 4.418 16.487 -15.377 1.00 95.94 216 ALA A C 1
ATOM 1677 O O . ALA A 1 216 ? 4.034 17.270 -14.508 1.00 95.94 216 ALA A O 1
ATOM 1678 N N . SER A 1 217 ? 4.257 16.747 -16.682 1.00 96.31 217 SER A N 1
ATOM 1679 C CA . SER A 1 217 ? 3.546 17.931 -17.187 1.00 96.31 217 SER A CA 1
ATOM 1680 C C . SER A 1 217 ? 2.024 17.779 -17.149 1.00 96.31 217 SER A C 1
ATOM 1682 O O . SER A 1 217 ? 1.309 18.772 -17.025 1.00 96.31 217 SER A O 1
ATOM 1684 N N . ILE A 1 218 ? 1.542 16.539 -17.242 1.00 95.62 218 ILE A N 1
ATOM 1685 C CA . ILE A 1 218 ? 0.124 16.187 -17.154 1.00 95.62 218 ILE A CA 1
ATOM 1686 C C . ILE A 1 218 ? -0.278 16.099 -15.686 1.00 95.62 218 ILE A C 1
ATOM 1688 O O . ILE A 1 218 ? -1.307 16.641 -15.284 1.00 95.62 218 ILE A O 1
ATOM 1692 N N . ASP A 1 219 ? 0.556 15.442 -14.881 1.00 94.50 219 ASP A N 1
ATOM 1693 C CA . ASP A 1 219 ? 0.314 15.235 -13.468 1.00 94.50 219 ASP A CA 1
ATOM 1694 C C . ASP A 1 219 ? 1.624 15.166 -12.680 1.00 94.50 219 ASP A C 1
ATOM 1696 O O . ASP A 1 219 ? 2.437 14.261 -12.874 1.00 94.50 219 ASP A O 1
ATOM 1700 N N . SER A 1 220 ? 1.819 16.088 -11.737 1.00 92.31 220 SER A N 1
ATOM 1701 C CA . SER A 1 220 ? 3.054 16.158 -10.951 1.00 92.31 220 SER A CA 1
ATOM 1702 C C . SER A 1 220 ? 3.322 14.914 -10.099 1.00 92.31 220 SER A C 1
ATOM 1704 O O . SER A 1 220 ? 4.456 14.716 -9.683 1.00 92.31 220 SER A O 1
ATOM 1706 N N . PHE A 1 221 ? 2.306 14.092 -9.814 1.00 90.25 221 PHE A N 1
ATOM 1707 C CA . PHE A 1 221 ? 2.456 12.847 -9.054 1.00 90.25 221 PHE A CA 1
ATOM 1708 C C . PHE A 1 221 ? 2.789 11.636 -9.932 1.00 90.25 221 PHE A C 1
ATOM 1710 O O . PHE A 1 221 ? 2.981 10.546 -9.406 1.00 90.25 221 PHE A O 1
ATOM 1717 N N . SER A 1 222 ? 2.830 11.804 -11.255 1.00 92.56 222 SER A N 1
ATOM 1718 C CA . SER A 1 222 ? 3.081 10.714 -12.204 1.00 92.56 222 SER A CA 1
ATOM 1719 C C . SER A 1 222 ? 4.545 10.575 -12.623 1.00 92.56 222 SER A C 1
ATOM 1721 O O . SER A 1 222 ? 4.850 9.706 -13.434 1.00 92.56 222 SER A O 1
ATOM 1723 N N . SER A 1 223 ? 5.458 11.398 -12.085 1.00 91.62 223 SER A N 1
ATOM 1724 C CA . SER A 1 223 ? 6.887 11.367 -12.446 1.00 91.62 223 SER A CA 1
ATOM 1725 C C . SER A 1 223 ? 7.536 10.003 -12.231 1.00 91.62 223 SER A C 1
ATOM 1727 O O . SER A 1 223 ? 8.409 9.620 -13.003 1.00 91.62 223 SER A O 1
ATOM 1729 N N . ASP A 1 224 ? 7.072 9.280 -11.215 1.00 90.31 224 ASP A N 1
ATOM 1730 C CA . ASP A 1 224 ? 7.676 8.033 -10.744 1.00 90.31 224 ASP A CA 1
ATOM 1731 C C . ASP A 1 224 ? 6.926 6.798 -11.278 1.00 90.31 224 ASP A C 1
ATOM 1733 O O . ASP A 1 224 ? 7.130 5.684 -10.805 1.00 90.31 224 ASP A O 1
ATOM 1737 N N . GLY A 1 225 ? 6.018 6.990 -12.243 1.00 93.12 225 GLY A N 1
ATOM 1738 C CA . GLY A 1 225 ? 5.200 5.914 -12.789 1.00 93.12 225 GLY A CA 1
ATOM 1739 C C . GLY A 1 225 ? 4.001 5.526 -11.906 1.00 93.12 225 GLY A C 1
ATOM 1740 O O . GLY A 1 225 ? 3.628 6.240 -10.969 1.00 93.12 225 GLY A O 1
ATOM 1741 N N . PRO A 1 226 ? 3.309 4.424 -12.240 1.00 93.88 226 PRO A N 1
ATOM 1742 C CA . PRO A 1 226 ? 2.145 3.968 -11.494 1.00 93.88 226 PRO A CA 1
ATOM 1743 C C . PRO A 1 226 ? 2.520 3.319 -10.149 1.00 93.88 226 PRO A C 1
ATOM 1745 O O . PRO A 1 226 ? 3.590 2.731 -10.019 1.00 93.88 226 PRO A O 1
ATOM 1748 N N . PRO A 1 227 ? 1.625 3.329 -9.143 1.00 94.25 227 PRO A N 1
ATOM 1749 C CA . PRO A 1 227 ? 0.256 3.835 -9.177 1.00 94.25 227 PRO A CA 1
ATOM 1750 C C . PRO A 1 227 ? 0.182 5.356 -8.995 1.00 94.25 227 PRO A C 1
ATOM 1752 O O . PRO A 1 227 ? 0.831 5.916 -8.118 1.00 94.25 227 PRO A O 1
ATOM 1755 N N . LEU A 1 228 ? -0.720 6.013 -9.732 1.00 91.19 228 LEU A N 1
ATOM 1756 C CA . LEU A 1 228 ? -0.990 7.446 -9.543 1.00 91.19 228 LEU A CA 1
ATOM 1757 C C . LEU A 1 228 ? -1.810 7.746 -8.274 1.00 91.19 228 LEU A C 1
ATOM 1759 O O . LEU A 1 228 ? -1.713 8.819 -7.680 1.00 91.19 228 LEU A O 1
ATOM 1763 N N . HIS A 1 229 ? -2.685 6.820 -7.892 1.00 88.69 229 HIS A N 1
ATOM 1764 C CA . HIS A 1 229 ? -3.597 6.943 -6.757 1.00 88.69 229 HIS A CA 1
ATOM 1765 C C . HIS A 1 229 ? -4.029 5.555 -6.274 1.00 88.69 229 HIS A C 1
ATOM 1767 O O . HIS A 1 229 ? -3.701 4.536 -6.889 1.00 88.69 229 HIS A O 1
ATOM 1773 N N . ASP A 1 230 ? -4.813 5.517 -5.199 1.00 88.31 230 ASP A N 1
ATOM 1774 C CA . ASP A 1 230 ? -5.321 4.264 -4.649 1.00 88.31 230 ASP A CA 1
ATOM 1775 C C . ASP A 1 230 ? -6.163 3.487 -5.683 1.00 88.31 230 ASP A C 1
ATOM 1777 O O . ASP A 1 230 ? -6.896 4.089 -6.473 1.00 88.31 230 ASP A O 1
ATOM 1781 N N . TYR A 1 231 ? -6.026 2.155 -5.714 1.00 85.75 231 TYR A N 1
ATOM 1782 C CA . TYR A 1 231 ? -6.636 1.239 -6.701 1.00 85.75 231 TYR A CA 1
ATOM 1783 C C . TYR A 1 231 ? -6.226 1.444 -8.173 1.00 85.75 231 TYR A C 1
ATOM 1785 O O . TYR A 1 231 ? -6.820 0.844 -9.072 1.00 85.75 231 TYR A O 1
ATOM 1793 N N . CYS A 1 232 ? -5.223 2.277 -8.458 1.00 86.44 232 CYS A N 1
ATOM 1794 C CA . CYS A 1 232 ? -4.687 2.413 -9.808 1.00 86.44 232 CYS A CA 1
ATOM 1795 C C . CYS A 1 232 ? -3.970 1.115 -10.218 1.00 86.44 232 CYS A C 1
ATOM 1797 O O . CYS A 1 232 ? -3.064 0.673 -9.515 1.00 86.44 232 CYS A O 1
ATOM 1799 N N . ALA A 1 233 ? -4.347 0.531 -11.358 1.00 88.94 233 ALA A N 1
ATOM 1800 C CA . ALA A 1 233 ? -3.744 -0.690 -11.908 1.00 88.94 233 ALA A CA 1
ATOM 1801 C C . ALA A 1 233 ? -3.017 -0.446 -13.244 1.00 88.94 233 ALA A C 1
ATOM 1803 O O . ALA A 1 233 ? -2.960 -1.323 -14.100 1.00 88.94 233 ALA A O 1
ATOM 1804 N N . CYS A 1 234 ? -2.506 0.767 -13.453 1.00 92.88 234 CYS A N 1
ATOM 1805 C CA . CYS A 1 234 ? -1.759 1.097 -14.664 1.00 92.88 234 CYS A CA 1
ATOM 1806 C C . CYS A 1 234 ? -0.377 0.432 -14.663 1.00 92.88 234 CYS A C 1
ATOM 1808 O O . CYS A 1 234 ? 0.134 0.050 -13.611 1.00 92.88 234 CYS A O 1
ATOM 1810 N N . ILE A 1 235 ? 0.217 0.310 -15.845 1.00 94.50 235 ILE A N 1
ATOM 1811 C CA . ILE A 1 235 ? 1.541 -0.280 -16.059 1.00 94.50 235 ILE A CA 1
ATOM 1812 C C . ILE A 1 235 ? 2.402 0.641 -16.925 1.00 94.50 235 ILE A C 1
ATOM 1814 O O . ILE A 1 235 ? 1.892 1.568 -17.561 1.00 94.50 235 ILE A O 1
ATOM 1818 N N . ILE A 1 236 ? 3.694 0.335 -16.987 1.00 95.12 236 ILE A N 1
ATOM 1819 C CA . ILE A 1 236 ? 4.634 0.943 -17.925 1.00 95.12 236 ILE A CA 1
ATOM 1820 C C . ILE A 1 236 ? 4.889 -0.041 -19.068 1.00 95.12 236 ILE A C 1
ATOM 1822 O O . ILE A 1 236 ? 5.124 -1.228 -18.848 1.00 95.12 236 ILE A O 1
ATOM 1826 N N . VAL A 1 237 ? 4.838 0.454 -20.301 1.00 94.75 237 VAL A N 1
ATOM 1827 C CA . VAL A 1 237 ? 5.355 -0.243 -21.479 1.00 94.75 237 VAL A CA 1
ATOM 1828 C C . VAL A 1 237 ? 6.720 0.344 -21.804 1.00 94.75 237 VAL A C 1
ATOM 1830 O O . VAL A 1 237 ? 6.817 1.498 -22.225 1.00 94.75 237 VAL A O 1
ATOM 1833 N N . TYR A 1 238 ? 7.761 -0.457 -21.599 1.00 93.88 238 TYR A N 1
ATOM 1834 C CA . TYR A 1 238 ? 9.145 -0.054 -21.820 1.00 93.88 238 TYR A CA 1
ATOM 1835 C C . TYR A 1 238 ? 9.461 0.033 -23.314 1.00 93.88 238 TYR A C 1
ATOM 1837 O O . TYR A 1 238 ? 9.300 -0.941 -24.049 1.00 93.88 238 TYR A O 1
ATOM 1845 N N . ALA A 1 239 ? 9.917 1.197 -23.777 1.00 92.50 239 ALA A N 1
ATOM 1846 C CA . ALA A 1 239 ? 10.157 1.451 -25.199 1.00 92.50 239 ALA A CA 1
ATOM 1847 C C . ALA A 1 239 ? 11.329 0.637 -25.766 1.00 92.50 239 ALA A C 1
ATOM 1849 O O . ALA A 1 239 ? 11.345 0.317 -26.954 1.00 92.50 239 ALA A O 1
ATOM 1850 N N . ASN A 1 240 ? 12.294 0.3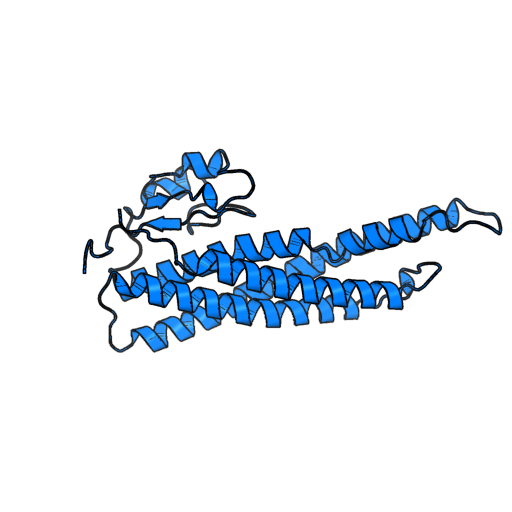03 -24.908 1.00 89.25 240 ASN A N 1
ATOM 1851 C CA . ASN A 1 240 ? 13.488 -0.457 -25.268 1.00 89.25 240 ASN A CA 1
ATOM 1852 C C . ASN A 1 240 ? 13.305 -1.976 -25.102 1.00 89.25 240 ASN A C 1
ATOM 1854 O O . ASN A 1 240 ? 14.255 -2.721 -25.324 1.00 89.25 240 ASN A O 1
ATOM 1858 N N . ALA A 1 241 ? 12.108 -2.441 -24.725 1.00 86.50 241 ALA A N 1
ATOM 1859 C CA . ALA A 1 241 ? 11.810 -3.865 -24.634 1.00 86.50 241 ALA A CA 1
ATOM 1860 C C . ALA A 1 241 ? 11.988 -4.531 -26.008 1.00 86.50 241 ALA A C 1
ATOM 1862 O O . ALA A 1 241 ? 11.419 -4.080 -27.009 1.00 86.50 241 ALA A O 1
ATOM 1863 N N . ALA A 1 242 ? 12.759 -5.618 -26.064 1.00 76.44 242 ALA A N 1
ATOM 1864 C CA . ALA A 1 242 ? 12.950 -6.382 -27.285 1.00 76.44 242 ALA A CA 1
ATOM 1865 C C . ALA A 1 242 ? 11.595 -6.921 -27.768 1.00 76.44 242 ALA A C 1
ATOM 1867 O O . ALA A 1 242 ? 10.953 -7.759 -27.130 1.00 76.44 242 ALA A O 1
ATOM 1868 N N . VAL A 1 243 ? 11.131 -6.423 -28.915 1.00 60.72 243 VAL A N 1
ATOM 1869 C CA . VAL A 1 243 ? 9.874 -6.869 -29.518 1.00 60.72 243 VAL A CA 1
ATOM 1870 C C . VAL A 1 243 ? 10.107 -8.231 -30.179 1.00 60.72 243 VAL A C 1
ATOM 1872 O O . VAL A 1 243 ? 10.359 -8.308 -31.378 1.00 60.72 243 VAL A O 1
ATOM 1875 N N . GLY A 1 244 ? 10.004 -9.305 -29.394 1.00 53.69 244 GLY A N 1
ATOM 1876 C CA . GLY A 1 244 ? 9.929 -10.683 -29.888 1.00 53.69 244 GLY A CA 1
ATOM 1877 C C . GLY A 1 244 ? 11.225 -11.490 -29.820 1.00 53.69 244 GLY A C 1
ATOM 1878 O O . GLY A 1 244 ? 11.813 -11.782 -30.862 1.00 53.69 244 GLY A O 1
ATOM 1879 N N . ALA A 1 245 ? 11.595 -11.922 -28.614 1.00 39.41 245 ALA A N 1
ATOM 1880 C CA . ALA A 1 245 ? 12.354 -13.160 -28.429 1.00 39.41 245 ALA A CA 1
ATOM 1881 C C . ALA A 1 245 ? 11.390 -14.353 -28.310 1.00 39.41 245 ALA A C 1
ATOM 1883 O O . ALA A 1 245 ? 10.345 -14.201 -27.632 1.00 39.41 245 ALA A O 1
#

Sequence (245 aa):
MAVMEYPGRNRDEGKFAERLAALSSAERRELRDLMGWPPNAANVPDSFFEEAAERRRTESYAMLYLLFLASADYHAGFGEPDDDFTDSIDQQANEWAEDRSRQLATRYAERSRGAFSRLAQRLDALTDATSGRDKIAMTKAEFEDELGKVAGPDRDAETAATNTTAAQTAGGDAAAKDTMGGDSPSDTWVNQPHLTRTGPCERCEALHDKPRSEWASIDSFSSDGPPLHDYCACIIVYANAAVGA

Radius of gyration: 21.82 Å; chains: 1; bounding box: 56×32×65 Å